Protein AF-A0A4Q4X3M1-F1 (afdb_monomer)

Mean predicted aligned error: 14.47 Å

Secondary structure (DSSP, 8-state):
------------S-------HHHHHHHHHHHHHTHHHHHHHHHHHHHHHHHHHHT--------SS----HHHHHHHTTS--GGGS----HHHHHHHHHHHHHHHHHHHHHHTTT-TTHHHHHHHHHHHHHHHHHHTT--HHIIIIIIHHHHHHHHHHHHHHHHHHHHHHHHHHHHHHHHHHHHHHHHHHHHHHHHHHTT-

Structure (mmCIF, N/CA/C/O backbone):
data_AF-A0A4Q4X3M1-F1
#
_entry.id   AF-A0A4Q4X3M1-F1
#
loop_
_atom_site.group_PDB
_atom_site.id
_atom_site.type_symbol
_atom_site.label_atom_id
_atom_site.label_alt_id
_atom_site.label_comp_id
_atom_site.label_asym_id
_atom_site.label_entity_id
_atom_site.label_seq_id
_atom_site.pdbx_PDB_ins_code
_atom_site.Cartn_x
_atom_site.Cartn_y
_atom_site.Cartn_z
_atom_site.occupancy
_atom_site.B_iso_or_equiv
_atom_site.auth_seq_id
_atom_site.auth_comp_id
_atom_site.auth_asym_id
_atom_site.auth_atom_id
_atom_site.pdbx_PDB_model_num
ATOM 1 N N . MET A 1 1 ? -41.154 -14.586 18.674 1.00 35.72 1 MET A N 1
ATOM 2 C CA . MET A 1 1 ? -40.059 -14.036 19.501 1.00 35.72 1 MET A CA 1
ATOM 3 C C . MET A 1 1 ? -38.776 -14.759 19.129 1.00 35.72 1 MET A C 1
ATOM 5 O O . MET A 1 1 ? -38.517 -15.828 19.660 1.00 35.72 1 MET A O 1
ATOM 9 N N . TYR A 1 2 ? -38.023 -14.225 18.170 1.00 27.14 2 TYR A N 1
ATOM 10 C CA . TYR A 1 2 ? -36.699 -14.736 17.818 1.00 27.14 2 TYR A CA 1
ATOM 11 C C . TYR A 1 2 ? -35.698 -13.744 18.413 1.00 27.14 2 TYR A C 1
ATOM 13 O O . TYR A 1 2 ? -35.592 -12.613 17.946 1.00 27.14 2 TYR A O 1
ATOM 21 N N . ARG A 1 3 ? -35.082 -14.106 19.543 1.00 39.00 3 ARG A N 1
ATOM 22 C CA . ARG A 1 3 ? -33.910 -13.393 20.059 1.00 39.00 3 ARG A CA 1
ATOM 23 C C . ARG A 1 3 ? -32.733 -13.921 19.258 1.00 39.00 3 ARG A C 1
ATOM 25 O O . ARG A 1 3 ? -32.347 -15.068 19.462 1.00 39.00 3 ARG A O 1
ATOM 32 N N . ASP A 1 4 ? -32.192 -13.106 18.364 1.00 34.16 4 ASP A N 1
ATOM 33 C CA . ASP A 1 4 ? -30.889 -13.398 17.783 1.00 34.16 4 ASP A CA 1
ATOM 34 C C . ASP A 1 4 ? -29.857 -13.465 18.919 1.00 34.16 4 ASP A C 1
ATOM 36 O O . ASP A 1 4 ? -29.748 -12.516 19.707 1.00 34.16 4 ASP A O 1
ATOM 40 N N . PRO A 1 5 ? -29.119 -14.577 19.068 1.00 42.28 5 PRO A N 1
ATOM 41 C CA . PRO A 1 5 ? -28.036 -14.636 20.025 1.00 42.28 5 PRO A CA 1
ATOM 42 C C . PRO A 1 5 ? -26.917 -13.714 19.540 1.00 42.28 5 PRO A C 1
ATOM 44 O O . PRO A 1 5 ? -26.346 -13.904 18.465 1.00 42.28 5 PRO A O 1
ATOM 47 N N . CYS A 1 6 ? -26.597 -12.704 20.352 1.00 38.16 6 CYS A N 1
ATOM 48 C CA . CYS A 1 6 ? -25.343 -11.968 20.249 1.00 38.16 6 CYS A CA 1
ATOM 49 C C . CYS A 1 6 ? -24.198 -12.976 20.063 1.00 38.16 6 CYS A C 1
ATOM 51 O O . CYS A 1 6 ? -24.104 -13.907 20.869 1.00 38.16 6 CYS A O 1
ATOM 53 N N . PRO A 1 7 ? -23.320 -12.820 19.055 1.00 43.72 7 PRO A N 1
ATOM 54 C CA . PRO A 1 7 ? -22.157 -13.677 18.942 1.00 43.72 7 PRO A CA 1
ATOM 55 C C . PRO A 1 7 ? -21.264 -13.387 20.144 1.00 43.72 7 PRO A C 1
ATOM 57 O O . PRO A 1 7 ? -20.590 -12.359 20.231 1.00 43.72 7 PRO A O 1
ATOM 60 N N . LEU A 1 8 ? -21.326 -14.312 21.096 1.00 37.84 8 LEU A N 1
ATOM 61 C CA . LEU A 1 8 ? -20.471 -14.431 22.259 1.00 37.84 8 LEU A CA 1
ATOM 62 C C . LEU A 1 8 ? -19.090 -14.849 21.739 1.00 37.84 8 LEU A C 1
ATOM 64 O O . LEU A 1 8 ? -18.680 -16.002 21.826 1.00 37.84 8 LEU A O 1
ATOM 68 N N . LEU A 1 9 ? -18.391 -13.901 21.113 1.00 36.19 9 LEU A N 1
ATOM 69 C CA . LEU A 1 9 ? -16.964 -14.019 20.870 1.00 36.19 9 LEU A CA 1
ATOM 70 C C . LEU A 1 9 ? -16.290 -13.850 22.226 1.00 36.19 9 LEU A C 1
ATOM 72 O O . LEU A 1 9 ? -16.026 -12.741 22.691 1.00 36.19 9 LEU A O 1
ATOM 76 N N . VAL A 1 10 ? -16.069 -14.998 22.860 1.00 38.16 10 VAL A N 1
ATOM 77 C CA . VAL A 1 10 ? -15.094 -15.218 23.920 1.00 38.16 10 VAL A CA 1
ATOM 78 C C . VAL A 1 10 ? -13.733 -14.765 23.386 1.00 38.16 10 VAL A C 1
ATOM 80 O O . VAL A 1 10 ? -12.950 -15.546 22.8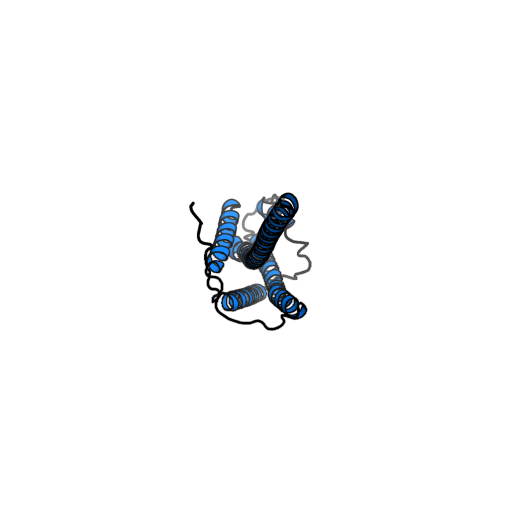55 1.00 38.16 10 VAL A O 1
ATOM 83 N N . LEU A 1 11 ? -13.452 -13.468 23.496 1.00 37.72 11 LEU A N 1
ATOM 84 C CA . LEU A 1 11 ? -12.086 -12.976 23.541 1.00 37.72 11 LEU A CA 1
ATOM 85 C C . LEU A 1 11 ? -11.603 -13.210 24.966 1.00 37.72 11 LEU A C 1
ATOM 87 O O . LEU A 1 11 ? -11.871 -12.431 25.875 1.00 37.72 11 LEU A O 1
ATOM 91 N N . SER A 1 12 ? -10.987 -14.381 25.117 1.00 33.97 12 SER A N 1
ATOM 92 C CA . SER A 1 12 ? -9.899 -14.699 26.033 1.00 33.97 12 SER A CA 1
ATOM 93 C C . SER A 1 12 ? -9.555 -13.595 27.036 1.00 33.97 12 SER A C 1
ATOM 95 O O . SER A 1 12 ? -8.962 -12.582 26.677 1.00 33.97 12 SER A O 1
ATOM 97 N N . GLY A 1 13 ? -9.925 -13.874 28.287 1.00 33.72 13 GLY A N 1
ATOM 98 C CA . GLY A 1 13 ? -9.258 -13.501 29.532 1.00 33.72 13 GLY A CA 1
ATOM 99 C C . GLY A 1 13 ? -8.246 -12.357 29.515 1.00 33.72 13 GLY A C 1
ATOM 100 O O . GLY A 1 13 ? -7.159 -12.487 28.969 1.00 33.72 13 GLY A O 1
ATOM 101 N N . GLY A 1 14 ? -8.591 -11.319 30.277 1.00 36.50 14 GLY A N 1
ATOM 102 C CA . GLY A 1 14 ? -7.709 -10.771 31.306 1.00 36.50 14 GLY A CA 1
ATOM 103 C C . GLY A 1 14 ? -6.415 -10.127 30.831 1.00 36.50 14 GLY A C 1
ATOM 104 O O . GLY A 1 14 ? -5.359 -10.731 30.929 1.00 36.50 14 GLY A O 1
ATOM 105 N N . GLU A 1 15 ? -6.486 -8.848 30.475 1.00 34.38 15 GLU A N 1
ATOM 106 C CA . GLU A 1 15 ? -5.388 -7.918 30.758 1.00 34.38 15 GLU A CA 1
ATOM 107 C C . GLU A 1 15 ? -5.965 -6.504 30.917 1.00 34.38 15 GLU A C 1
ATOM 109 O O . GLU A 1 15 ? -5.795 -5.608 30.088 1.00 34.38 15 GLU A O 1
ATOM 114 N N . ASP A 1 16 ? -6.708 -6.328 32.013 1.00 44.53 16 ASP A N 1
ATOM 115 C CA . ASP A 1 16 ? -6.821 -5.030 32.670 1.00 44.53 16 ASP A CA 1
ATOM 116 C C . ASP A 1 16 ? -5.446 -4.691 33.248 1.00 44.53 16 ASP A C 1
ATOM 118 O O . ASP A 1 16 ? -5.055 -5.168 34.310 1.00 44.53 16 ASP A O 1
ATOM 122 N N . CYS A 1 17 ? -4.696 -3.861 32.534 1.00 39.59 17 CYS A N 1
ATOM 123 C CA . CYS A 1 17 ? -3.632 -3.079 33.138 1.00 39.59 17 CYS A CA 1
ATOM 124 C C . CYS A 1 17 ? -3.543 -1.749 32.393 1.00 39.59 17 CYS A C 1
ATOM 126 O O . CYS A 1 17 ? -3.035 -1.679 31.276 1.00 39.59 17 CYS A O 1
ATOM 128 N N . ASN A 1 18 ? -4.148 -0.723 33.000 1.00 43.88 18 ASN A N 1
ATOM 129 C CA . ASN A 1 18 ? -3.888 0.708 32.833 1.00 43.88 18 ASN A CA 1
ATOM 130 C C . ASN A 1 18 ? -3.044 1.072 31.592 1.00 43.88 18 ASN A C 1
ATOM 132 O O . ASN A 1 18 ? -1.837 1.302 31.675 1.00 43.88 18 ASN A O 1
ATOM 136 N N . ARG A 1 19 ? -3.671 1.065 30.408 1.00 50.34 19 ARG A N 1
ATOM 137 C CA . ARG A 1 19 ? -2.975 1.335 29.147 1.00 50.34 19 ARG A CA 1
ATOM 138 C C . ARG A 1 19 ? -2.804 2.841 29.008 1.00 50.34 19 ARG A C 1
ATOM 140 O O . ARG A 1 19 ? -3.662 3.519 28.451 1.00 50.34 19 ARG A O 1
ATOM 147 N N . ASP A 1 20 ? -1.702 3.349 29.550 1.00 54.53 20 ASP A N 1
ATOM 148 C CA . ASP A 1 20 ? -1.316 4.754 29.457 1.00 54.53 20 ASP A CA 1
ATOM 149 C C . ASP A 1 20 ? -1.423 5.195 27.980 1.00 54.53 20 ASP A C 1
ATOM 151 O O . ASP A 1 20 ? -0.777 4.573 27.123 1.00 54.53 20 ASP A O 1
ATOM 155 N N . PRO A 1 21 ? -2.258 6.192 27.625 1.00 62.16 21 PRO A N 1
ATOM 156 C CA . PRO A 1 21 ? -2.501 6.581 26.233 1.00 62.16 21 PRO A CA 1
ATOM 157 C C . PRO A 1 21 ? -1.203 6.898 25.478 1.00 62.16 21 PRO A C 1
ATOM 159 O O . PRO A 1 21 ? -1.116 6.678 24.269 1.00 62.16 21 PRO A O 1
ATOM 162 N N . ARG A 1 22 ? -0.155 7.320 26.196 1.00 65.75 22 ARG A N 1
ATOM 163 C CA . ARG A 1 22 ? 1.189 7.541 25.649 1.00 65.75 22 ARG A CA 1
ATOM 164 C C . ARG A 1 22 ? 1.845 6.264 25.125 1.00 65.75 22 ARG A C 1
ATOM 166 O O . ARG A 1 22 ? 2.474 6.306 24.075 1.00 65.75 22 ARG A O 1
ATOM 173 N N . SER A 1 23 ? 1.661 5.125 25.793 1.00 66.38 23 SER A N 1
ATOM 174 C CA . SER A 1 23 ? 2.219 3.834 25.359 1.00 66.38 23 SER A CA 1
ATOM 175 C C . SER A 1 23 ? 1.583 3.336 24.056 1.00 66.38 23 SER A C 1
ATOM 177 O O . SER A 1 23 ? 2.272 2.813 23.179 1.00 66.38 23 SER A O 1
ATOM 179 N N . ALA A 1 24 ? 0.275 3.558 23.887 1.00 63.16 24 ALA A N 1
ATOM 180 C CA . ALA A 1 24 ? -0.436 3.233 22.656 1.00 63.16 24 ALA A CA 1
ATOM 181 C C . ALA A 1 24 ? 0.018 4.138 21.501 1.00 63.16 24 ALA A C 1
ATOM 183 O O . ALA A 1 24 ? 0.292 3.639 20.412 1.00 63.16 24 ALA A O 1
ATOM 184 N N . VAL A 1 25 ? 0.170 5.444 21.752 1.00 66.50 25 VAL A N 1
ATOM 185 C CA . VAL A 1 25 ? 0.687 6.402 20.761 1.00 66.50 25 VAL A CA 1
ATOM 186 C C . VAL A 1 25 ? 2.125 6.068 20.362 1.00 66.50 25 VAL A C 1
ATOM 188 O O . VAL A 1 25 ? 2.417 6.022 19.173 1.00 66.50 25 VAL A O 1
ATOM 191 N N . LEU A 1 26 ? 3.011 5.762 21.312 1.00 72.06 26 LEU A N 1
ATOM 192 C CA . LEU A 1 26 ? 4.399 5.386 21.020 1.00 72.06 26 LEU A CA 1
ATOM 193 C C . LEU A 1 26 ? 4.490 4.111 20.179 1.00 72.06 26 LEU A C 1
ATOM 195 O O . LEU A 1 26 ? 5.297 4.044 19.256 1.00 72.06 26 LEU A O 1
ATOM 199 N N . LYS A 1 27 ? 3.629 3.124 20.443 1.00 70.00 27 LYS A N 1
ATOM 200 C CA . LYS A 1 27 ? 3.565 1.906 19.631 1.00 70.00 27 LYS A CA 1
ATOM 201 C C . LYS A 1 27 ? 3.131 2.200 18.193 1.00 70.00 27 LYS A C 1
ATOM 203 O O . LYS A 1 27 ? 3.712 1.658 17.260 1.00 70.00 27 LYS A O 1
ATOM 208 N N . VAL A 1 28 ? 2.161 3.096 18.015 1.00 66.88 28 VAL A N 1
ATOM 209 C CA . VAL A 1 28 ? 1.708 3.554 16.693 1.00 66.88 28 VAL A CA 1
ATOM 210 C C . VAL A 1 28 ? 2.803 4.328 15.964 1.00 66.88 28 VAL A C 1
ATOM 212 O O . VAL A 1 28 ? 3.054 4.072 14.791 1.00 66.88 28 VAL A O 1
ATOM 215 N N . VAL A 1 29 ? 3.477 5.249 16.655 1.00 70.06 29 VAL A N 1
ATOM 216 C CA . VAL A 1 29 ? 4.586 6.028 16.089 1.00 70.06 29 VAL A CA 1
ATOM 217 C C . VAL A 1 29 ? 5.742 5.109 15.706 1.00 70.06 29 VAL A C 1
ATOM 219 O O . VAL A 1 29 ? 6.309 5.288 14.639 1.00 70.06 29 VAL A O 1
ATOM 222 N N . SER A 1 30 ? 6.048 4.092 16.513 1.00 71.19 30 SER A N 1
ATOM 223 C CA . SER A 1 30 ? 7.063 3.089 16.184 1.00 71.19 30 SER A CA 1
ATOM 224 C C . SER A 1 30 ? 6.683 2.251 14.959 1.00 71.19 30 SER A C 1
ATOM 226 O O . SER A 1 30 ? 7.541 2.023 14.115 1.00 71.19 30 SER A O 1
ATOM 228 N N . GLU A 1 31 ? 5.424 1.811 14.830 1.00 70.12 31 GLU A N 1
ATOM 229 C CA . GLU A 1 31 ? 4.972 1.064 13.642 1.00 70.12 31 GLU A CA 1
ATOM 230 C C . GLU A 1 31 ? 4.969 1.941 12.377 1.00 70.12 31 GLU A C 1
ATOM 232 O O . GLU A 1 31 ? 5.325 1.471 11.300 1.00 70.12 31 GLU A O 1
ATOM 237 N N . LEU A 1 32 ? 4.629 3.230 12.494 1.00 71.00 32 LEU A N 1
ATOM 238 C CA . LEU A 1 32 ? 4.698 4.185 11.381 1.00 71.00 32 LEU A CA 1
ATOM 239 C C . LEU A 1 32 ? 6.133 4.619 11.055 1.00 71.00 32 LEU A C 1
ATOM 241 O O . LEU A 1 32 ? 6.429 4.918 9.900 1.00 71.00 32 LEU A O 1
ATOM 245 N N . ALA A 1 33 ? 7.036 4.632 12.037 1.00 76.56 33 ALA A N 1
ATOM 246 C CA . ALA A 1 33 ? 8.443 4.956 11.826 1.00 76.56 33 ALA A CA 1
ATOM 247 C C . ALA A 1 33 ? 9.135 3.927 10.922 1.00 76.56 33 ALA A C 1
ATOM 249 O O . ALA A 1 33 ? 10.017 4.298 10.155 1.00 76.56 33 ALA A O 1
ATOM 250 N N . GLU A 1 34 ? 8.691 2.666 10.939 1.00 75.75 34 GLU A N 1
ATOM 251 C CA . GLU A 1 34 ? 9.161 1.620 10.017 1.00 75.75 34 GLU A CA 1
ATOM 252 C C . GLU A 1 34 ? 8.697 1.850 8.567 1.00 75.75 34 GLU A C 1
ATOM 254 O O . GLU A 1 34 ? 9.311 1.335 7.632 1.00 75.75 34 GLU A O 1
ATOM 259 N N . LEU A 1 35 ? 7.668 2.681 8.360 1.00 79.75 35 LEU A N 1
ATOM 260 C CA . LEU A 1 35 ? 7.168 3.058 7.037 1.00 79.75 35 LEU A CA 1
ATOM 261 C C . LEU A 1 35 ? 8.048 4.122 6.364 1.00 79.75 35 LEU A C 1
ATOM 263 O O . LEU A 1 35 ? 8.141 4.154 5.141 1.00 79.75 35 LEU A O 1
ATOM 267 N N . ILE A 1 36 ? 8.714 4.978 7.145 1.00 82.81 36 ILE A N 1
ATOM 268 C CA . ILE A 1 36 ? 9.584 6.050 6.636 1.00 82.81 36 ILE A CA 1
ATOM 269 C C . ILE A 1 36 ? 10.719 5.492 5.755 1.00 82.81 36 ILE A C 1
ATOM 271 O O . ILE A 1 36 ? 10.819 5.911 4.598 1.00 82.81 36 ILE A O 1
ATOM 275 N N . PRO A 1 37 ? 11.550 4.533 6.216 1.00 83.12 37 PRO A N 1
ATOM 276 C CA . PRO A 1 37 ? 12.588 3.952 5.371 1.00 83.12 37 PRO A CA 1
ATOM 277 C C . PRO A 1 37 ? 11.997 3.167 4.194 1.00 83.12 37 PRO A C 1
ATOM 279 O O . PRO A 1 37 ? 12.557 3.226 3.103 1.00 83.12 37 PRO A O 1
ATOM 282 N N . ALA A 1 38 ? 10.850 2.499 4.362 1.00 84.19 38 ALA A N 1
ATOM 283 C CA . ALA A 1 38 ? 10.173 1.783 3.277 1.00 84.19 38 ALA A CA 1
ATOM 284 C C . ALA A 1 38 ? 9.705 2.725 2.149 1.00 84.19 38 ALA A C 1
ATOM 286 O O . ALA A 1 38 ? 9.892 2.423 0.968 1.00 84.19 38 ALA A O 1
ATOM 287 N N . ILE A 1 39 ? 9.163 3.896 2.500 1.00 85.06 39 ILE A N 1
ATOM 288 C CA . ILE A 1 39 ? 8.769 4.937 1.541 1.00 85.06 39 ILE A CA 1
ATOM 289 C C . ILE A 1 39 ? 10.004 5.480 0.817 1.00 85.06 39 ILE A C 1
ATOM 291 O O . ILE A 1 39 ? 10.004 5.555 -0.410 1.00 85.06 39 ILE A O 1
ATOM 295 N N . LEU A 1 40 ? 11.081 5.794 1.545 1.00 84.12 40 LEU A N 1
ATOM 296 C CA . LEU A 1 40 ? 12.336 6.252 0.937 1.00 84.12 40 LEU A CA 1
ATOM 297 C C . LEU A 1 40 ? 12.924 5.202 -0.022 1.00 84.12 40 LEU A C 1
ATOM 299 O O . LEU A 1 40 ? 13.333 5.544 -1.129 1.00 84.12 40 LEU A O 1
ATOM 303 N N . CYS A 1 41 ? 12.899 3.920 0.348 1.00 84.56 41 CYS A N 1
ATOM 304 C CA . CYS A 1 41 ? 13.352 2.825 -0.516 1.00 84.56 41 CYS A CA 1
ATOM 305 C C . CYS A 1 41 ? 12.470 2.664 -1.763 1.00 84.56 41 CYS A C 1
ATOM 307 O O . CYS A 1 41 ? 12.983 2.394 -2.852 1.00 84.56 41 CYS A O 1
ATOM 309 N N . SER A 1 42 ? 11.157 2.867 -1.624 1.00 85.12 42 SER A N 1
ATOM 310 C CA . SER A 1 42 ? 10.211 2.861 -2.747 1.00 85.12 42 SER A CA 1
ATOM 311 C C . SER A 1 42 ? 10.500 4.010 -3.713 1.00 85.12 42 SER A C 1
ATOM 313 O O . SER A 1 42 ? 10.539 3.796 -4.926 1.00 85.12 42 SER A O 1
ATOM 315 N N . PHE A 1 43 ? 10.805 5.203 -3.191 1.00 83.25 43 PHE A N 1
ATOM 316 C CA . PHE A 1 43 ? 11.256 6.342 -3.993 1.00 83.25 43 PHE A CA 1
ATOM 317 C C . PHE A 1 43 ? 12.545 6.037 -4.758 1.00 83.25 43 PHE A C 1
ATOM 319 O O . PHE A 1 43 ? 12.585 6.240 -5.970 1.00 83.25 43 PHE A O 1
ATOM 326 N N . VAL A 1 44 ? 13.577 5.519 -4.083 1.00 82.19 44 VAL A N 1
ATOM 327 C CA . VAL A 1 44 ? 14.865 5.185 -4.719 1.00 82.19 44 VAL A CA 1
ATOM 328 C C . VAL A 1 44 ? 14.687 4.127 -5.809 1.00 82.19 44 VAL A C 1
ATOM 330 O O . VAL A 1 44 ? 15.228 4.288 -6.901 1.00 82.19 44 VAL A O 1
ATOM 333 N N . SER A 1 45 ? 13.893 3.085 -5.547 1.00 83.69 45 SER A N 1
ATOM 334 C CA . SER A 1 45 ? 13.636 2.005 -6.513 1.00 83.69 45 SER A CA 1
ATOM 335 C C . SER A 1 45 ? 12.884 2.518 -7.743 1.00 83.69 45 SER A C 1
ATOM 337 O O . SER A 1 45 ? 13.295 2.249 -8.870 1.00 83.69 45 SER A O 1
ATOM 339 N N . THR A 1 46 ? 11.852 3.343 -7.532 1.00 82.69 46 THR A N 1
ATOM 340 C CA . THR A 1 46 ? 11.074 3.964 -8.618 1.00 82.69 46 THR A CA 1
ATOM 341 C C . THR A 1 46 ? 11.942 4.913 -9.446 1.00 82.69 46 THR A C 1
ATOM 343 O O . THR A 1 46 ? 11.909 4.879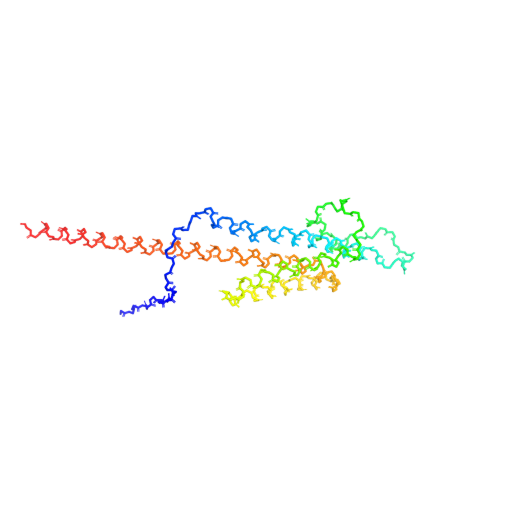 -10.673 1.00 82.69 46 THR A O 1
ATOM 346 N N . ALA A 1 47 ? 12.764 5.734 -8.788 1.00 79.94 47 ALA A N 1
ATOM 347 C CA . ALA A 1 47 ? 13.684 6.645 -9.458 1.00 79.94 47 ALA A CA 1
ATOM 348 C C . ALA A 1 47 ? 14.741 5.890 -10.273 1.00 79.94 47 ALA A C 1
ATOM 350 O O . ALA A 1 47 ? 15.050 6.292 -11.391 1.00 79.94 47 ALA A O 1
ATOM 351 N N . TYR A 1 48 ? 15.279 4.791 -9.740 1.00 80.69 48 TYR A N 1
ATOM 352 C CA . TYR A 1 48 ? 16.244 3.959 -10.451 1.00 80.69 48 TYR A CA 1
ATOM 353 C C . TYR A 1 48 ? 15.636 3.348 -11.715 1.00 80.69 48 TYR A C 1
ATOM 355 O O . TYR A 1 48 ? 16.185 3.538 -12.800 1.00 80.69 48 TYR A O 1
ATOM 363 N N . VAL A 1 49 ? 14.488 2.671 -11.600 1.00 82.12 49 VAL A N 1
ATOM 364 C CA . VAL A 1 49 ? 13.883 1.979 -12.747 1.00 82.12 49 VAL A CA 1
ATOM 365 C C . VAL A 1 49 ? 13.425 2.962 -13.827 1.00 82.12 49 VAL A C 1
ATOM 367 O O . VAL A 1 49 ? 13.665 2.713 -15.003 1.00 82.12 49 VAL A O 1
ATOM 370 N N . LEU A 1 50 ? 12.893 4.133 -13.448 1.00 77.06 50 LEU A N 1
ATOM 371 C CA . LEU A 1 50 ? 12.550 5.191 -14.404 1.00 77.06 50 LEU A CA 1
ATOM 372 C C . LEU A 1 50 ? 13.779 5.687 -15.172 1.00 77.06 50 LEU A C 1
ATOM 374 O O . LEU A 1 50 ? 13.695 5.926 -16.373 1.00 77.06 50 LEU A O 1
ATOM 378 N N . ARG A 1 51 ? 14.928 5.832 -14.502 1.00 75.56 51 ARG A N 1
ATOM 379 C CA . ARG A 1 51 ? 16.174 6.274 -15.144 1.00 75.56 51 ARG A CA 1
ATOM 380 C C . ARG A 1 51 ? 16.773 5.201 -16.050 1.00 75.56 51 ARG A C 1
ATOM 382 O O . ARG A 1 51 ? 17.285 5.555 -17.104 1.00 75.56 51 ARG A O 1
ATOM 389 N N . VAL A 1 52 ? 16.714 3.926 -15.662 1.00 76.06 52 VAL A N 1
ATOM 390 C CA . VAL A 1 52 ? 17.174 2.804 -16.502 1.00 76.06 52 VAL A CA 1
ATOM 391 C C . VAL A 1 52 ? 16.310 2.679 -17.754 1.00 76.06 52 VAL A C 1
ATOM 393 O O . VAL A 1 52 ? 16.843 2.575 -18.852 1.00 76.06 52 VAL A O 1
ATOM 396 N N . GLU A 1 53 ? 14.993 2.779 -17.601 1.00 74.69 53 GLU A N 1
ATOM 397 C CA . GLU A 1 53 ? 14.040 2.779 -18.711 1.00 74.69 53 GLU A CA 1
ATOM 398 C C . GLU A 1 53 ? 14.242 3.970 -19.660 1.00 74.69 53 GLU A C 1
ATOM 400 O O . GLU A 1 53 ? 14.188 3.809 -20.875 1.00 74.69 53 GLU A O 1
ATOM 405 N N . GLN A 1 54 ? 14.518 5.163 -19.121 1.00 70.50 54 GLN A N 1
ATOM 406 C CA . GLN A 1 54 ? 14.846 6.353 -19.918 1.00 70.50 54 GLN A CA 1
ATOM 407 C C . GLN A 1 54 ? 16.218 6.266 -20.601 1.00 70.50 54 GLN A C 1
ATOM 409 O O . GLN A 1 54 ? 16.425 6.909 -21.625 1.00 70.50 54 GLN A O 1
ATOM 414 N N . ALA A 1 55 ? 17.156 5.503 -20.035 1.00 66.38 55 ALA A N 1
ATOM 415 C CA . ALA A 1 55 ? 18.481 5.255 -20.603 1.00 66.38 55 ALA A CA 1
ATOM 416 C C . ALA A 1 55 ? 18.515 4.042 -21.558 1.00 66.38 55 ALA A C 1
ATOM 418 O O . ALA A 1 55 ? 19.597 3.646 -21.994 1.00 66.38 55 ALA A O 1
ATOM 419 N N . GLY A 1 56 ? 17.351 3.448 -21.861 1.00 56.59 56 GLY A N 1
ATOM 420 C CA . GLY A 1 56 ? 17.181 2.365 -22.830 1.00 56.59 56 GLY A CA 1
ATOM 421 C C . GLY A 1 56 ? 17.618 2.739 -24.258 1.00 56.59 56 GLY A C 1
ATOM 422 O O . GLY A 1 56 ? 17.852 3.911 -24.545 1.00 56.59 56 GLY A O 1
ATOM 423 N N . PRO A 1 57 ? 17.775 1.742 -25.151 1.00 45.88 57 PRO A N 1
ATOM 424 C CA . PRO A 1 57 ? 18.779 1.738 -26.215 1.00 45.88 57 PRO A CA 1
ATOM 425 C C . PRO A 1 57 ? 18.670 2.926 -27.178 1.00 45.88 57 PRO A C 1
ATOM 427 O O . PRO A 1 57 ? 17.742 3.011 -27.978 1.00 45.88 57 PRO A O 1
ATOM 430 N N . LEU A 1 58 ? 19.674 3.805 -27.148 1.00 49.44 58 LEU A N 1
ATOM 431 C CA . LEU A 1 58 ? 20.009 4.726 -28.238 1.00 49.44 58 LEU A CA 1
ATOM 432 C C . LEU A 1 58 ? 20.548 3.926 -29.438 1.00 49.44 58 LEU A C 1
ATOM 434 O O . LEU A 1 58 ? 21.730 4.004 -29.755 1.00 49.44 58 LEU A O 1
ATOM 438 N N . ASP A 1 59 ? 19.693 3.122 -30.066 1.00 43.69 59 ASP A N 1
ATOM 439 C CA . ASP A 1 59 ? 19.974 2.478 -31.358 1.00 43.69 59 ASP A CA 1
ATOM 440 C C . ASP A 1 59 ? 18.773 2.626 -32.304 1.00 43.69 59 ASP A C 1
ATOM 442 O O . ASP A 1 59 ? 18.303 1.701 -32.963 1.00 43.69 59 ASP A O 1
ATOM 446 N N . SER A 1 60 ? 18.185 3.818 -32.310 1.00 44.47 60 SER A N 1
ATOM 447 C CA . SER A 1 60 ? 17.215 4.229 -33.320 1.00 44.47 60 SER A CA 1
ATOM 448 C C . SER A 1 60 ? 17.552 5.658 -33.704 1.00 44.47 60 SER A C 1
ATOM 450 O O . SER A 1 60 ? 17.256 6.604 -32.979 1.00 44.47 60 SER A O 1
ATOM 452 N N . ASP A 1 61 ? 18.246 5.760 -34.831 1.00 50.22 61 ASP A N 1
ATOM 453 C CA . ASP A 1 61 ? 18.874 6.941 -35.429 1.00 50.22 61 ASP A CA 1
ATOM 454 C C . ASP A 1 61 ? 17.874 8.022 -35.900 1.00 50.22 61 ASP A C 1
ATOM 456 O O . ASP A 1 61 ? 18.192 8.837 -36.752 1.00 50.22 61 ASP A O 1
ATOM 460 N N . ASP A 1 62 ? 16.653 8.062 -35.363 1.00 52.28 62 ASP A N 1
ATOM 461 C CA . ASP A 1 62 ? 15.620 9.025 -35.747 1.00 52.28 62 ASP A CA 1
ATOM 462 C C . ASP A 1 62 ? 14.575 9.181 -34.629 1.00 52.28 62 ASP A C 1
ATOM 464 O O . ASP A 1 62 ? 13.707 8.326 -34.467 1.00 52.28 62 ASP A O 1
ATOM 468 N 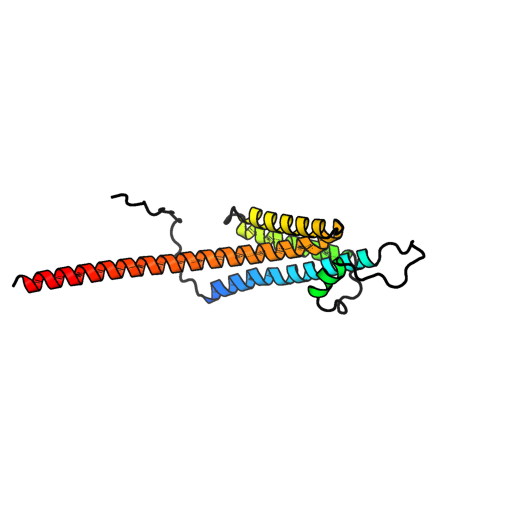N . ALA A 1 63 ? 14.624 10.287 -33.874 1.00 37.00 63 ALA A N 1
ATOM 469 C CA . ALA A 1 63 ? 13.428 11.032 -33.447 1.00 37.00 63 ALA A CA 1
ATOM 470 C C . ALA A 1 63 ? 13.781 12.265 -32.595 1.00 37.00 63 ALA A C 1
ATOM 472 O O . ALA A 1 63 ? 14.050 12.204 -31.396 1.00 37.00 63 ALA A O 1
ATOM 473 N N . VAL A 1 64 ? 13.682 13.419 -33.252 1.00 50.09 64 VAL A N 1
ATOM 474 C CA . VAL A 1 64 ? 13.116 14.676 -32.740 1.00 50.09 64 VAL A CA 1
ATOM 475 C C . VAL A 1 64 ? 12.193 14.436 -31.531 1.00 50.09 64 VAL A C 1
ATOM 477 O O . VAL A 1 64 ? 11.170 13.783 -31.683 1.00 50.09 64 VAL A O 1
ATOM 480 N N . PHE A 1 65 ? 12.564 14.978 -30.363 1.00 49.03 65 PHE A N 1
ATOM 481 C CA . PHE A 1 65 ? 11.779 15.094 -29.117 1.00 49.03 65 PHE A CA 1
ATOM 482 C C . PHE A 1 65 ? 10.797 13.936 -28.820 1.00 49.03 65 PHE A C 1
ATOM 484 O O . PHE A 1 65 ? 9.683 13.941 -29.350 1.00 49.03 65 PHE A O 1
ATOM 491 N N . PRO A 1 66 ? 11.113 12.997 -27.906 1.00 50.09 66 PRO A N 1
ATOM 492 C CA . PRO A 1 66 ? 10.171 11.934 -27.579 1.00 50.09 66 PRO A CA 1
ATOM 493 C C . PRO A 1 66 ? 8.878 12.553 -27.012 1.00 50.09 66 PRO A C 1
ATOM 495 O O . PRO A 1 66 ? 8.944 13.361 -26.077 1.00 50.09 66 PRO A O 1
ATOM 498 N N . PRO A 1 67 ? 7.691 12.226 -27.556 1.00 46.78 67 PRO A N 1
ATOM 499 C CA . PRO A 1 67 ? 6.440 12.663 -26.961 1.00 46.78 67 PRO A CA 1
ATOM 500 C C . PRO A 1 67 ? 6.358 12.061 -25.557 1.00 46.78 67 PRO A C 1
ATOM 502 O O . PRO A 1 67 ? 6.488 10.848 -25.409 1.00 46.78 67 PRO A O 1
ATOM 505 N N . LEU A 1 68 ? 6.155 12.901 -24.532 1.00 53.06 68 LEU A N 1
ATOM 506 C CA . LEU A 1 68 ? 5.941 12.448 -23.153 1.00 53.06 68 LEU A CA 1
ATOM 507 C C . LEU A 1 68 ? 4.873 11.354 -23.153 1.00 53.06 68 LEU A C 1
ATOM 509 O O . LEU A 1 68 ? 3.688 11.639 -23.369 1.00 53.06 68 LEU A O 1
ATOM 513 N N . THR A 1 69 ? 5.293 10.110 -22.936 1.00 57.16 69 THR A N 1
ATOM 514 C CA . THR A 1 69 ? 4.372 8.980 -22.951 1.00 57.16 69 THR A CA 1
ATOM 515 C C . THR A 1 69 ? 3.398 9.117 -21.781 1.00 57.16 69 THR A C 1
ATOM 517 O O . THR A 1 69 ? 3.706 9.717 -20.748 1.00 57.16 69 THR A O 1
ATOM 520 N N . HIS A 1 70 ? 2.186 8.573 -21.923 1.00 57.78 70 HIS A N 1
ATOM 521 C CA . HIS A 1 70 ? 1.176 8.573 -20.855 1.00 57.78 70 HIS A CA 1
ATOM 522 C C . HIS A 1 70 ? 1.741 8.030 -19.521 1.00 57.78 70 HIS A C 1
ATOM 524 O O . HIS A 1 70 ? 1.354 8.484 -18.443 1.00 57.78 70 HIS A O 1
ATOM 530 N N . ARG A 1 71 ? 2.715 7.112 -19.606 1.00 57.41 71 ARG A N 1
ATOM 531 C CA . ARG A 1 71 ? 3.501 6.576 -18.489 1.00 57.41 71 ARG A CA 1
ATOM 532 C C . ARG A 1 71 ? 4.257 7.669 -17.733 1.00 57.41 71 ARG A C 1
ATOM 534 O O . ARG A 1 71 ? 4.115 7.773 -16.519 1.00 57.41 71 ARG A O 1
ATOM 541 N N . ASP A 1 72 ? 4.998 8.519 -18.438 1.00 59.72 72 ASP A N 1
ATOM 542 C CA . ASP A 1 72 ? 5.814 9.568 -17.818 1.00 59.72 72 ASP A CA 1
ATOM 543 C C . ASP A 1 72 ? 4.951 10.587 -17.070 1.00 59.72 72 ASP A C 1
ATOM 545 O O . ASP A 1 72 ? 5.333 11.029 -15.993 1.00 59.72 72 ASP A O 1
ATOM 549 N N . ARG A 1 73 ? 3.747 10.907 -17.570 1.00 61.06 73 ARG A N 1
ATOM 550 C CA . ARG A 1 73 ? 2.805 11.802 -16.866 1.00 61.06 73 ARG A CA 1
ATOM 551 C C . ARG A 1 73 ? 2.252 11.197 -15.578 1.00 61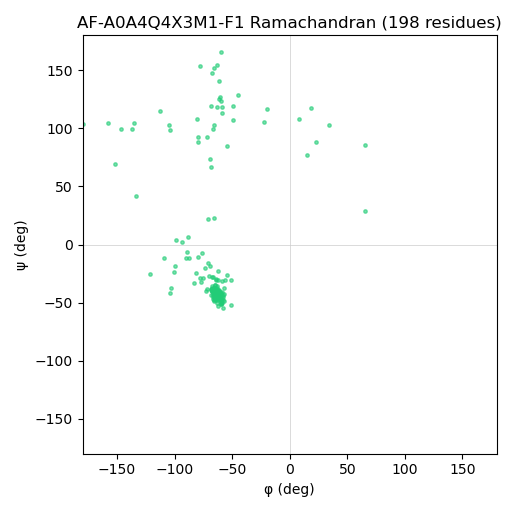.06 73 ARG A C 1
ATOM 553 O O . ARG A 1 73 ? 2.098 11.921 -14.597 1.00 61.06 73 ARG A O 1
ATOM 560 N N . PHE A 1 74 ? 1.963 9.895 -15.575 1.00 64.50 74 PHE A N 1
ATOM 561 C CA . PHE A 1 74 ? 1.467 9.197 -14.388 1.00 64.50 74 PHE A CA 1
ATOM 562 C C . PHE A 1 74 ? 2.490 9.245 -13.244 1.00 64.50 74 PHE A C 1
ATOM 564 O O . PHE A 1 74 ? 2.134 9.548 -12.107 1.00 64.50 74 PHE A O 1
ATOM 571 N N . PHE A 1 75 ? 3.771 9.025 -13.550 1.00 63.03 75 PHE A N 1
ATOM 572 C CA . PHE A 1 75 ? 4.835 9.053 -12.542 1.00 63.03 75 PHE A CA 1
ATOM 573 C C . PHE A 1 75 ? 5.344 10.468 -12.232 1.00 63.03 75 PHE A C 1
ATOM 575 O O . PHE A 1 75 ? 5.652 10.754 -11.077 1.00 63.03 75 PHE A O 1
ATOM 582 N N . ALA A 1 76 ? 5.363 11.384 -13.205 1.00 57.03 76 ALA A N 1
ATOM 583 C CA . ALA A 1 76 ? 5.762 12.778 -12.987 1.00 57.03 76 ALA A CA 1
ATOM 584 C C . ALA A 1 76 ? 4.810 13.531 -12.043 1.00 57.03 76 ALA A C 1
ATOM 586 O O . ALA A 1 76 ? 5.254 14.406 -11.308 1.00 57.03 76 ALA A O 1
ATOM 587 N N . GLY A 1 77 ? 3.518 13.181 -12.019 1.00 53.09 77 GLY A N 1
ATOM 588 C CA . GLY A 1 77 ? 2.568 13.733 -11.045 1.00 53.09 77 GLY A CA 1
ATOM 589 C C . GLY A 1 77 ? 2.744 13.190 -9.620 1.00 53.09 77 GLY A C 1
ATOM 590 O O . GLY A 1 77 ? 2.292 13.821 -8.668 1.00 53.09 77 GLY A O 1
ATOM 591 N N . ALA A 1 78 ? 3.398 12.035 -9.466 1.00 55.19 78 ALA A N 1
ATOM 592 C CA . ALA A 1 78 ? 3.577 11.354 -8.184 1.00 55.19 78 ALA A CA 1
ATOM 593 C C . ALA A 1 78 ? 4.956 11.596 -7.542 1.00 55.19 78 ALA A C 1
ATOM 595 O O . ALA A 1 78 ? 5.109 11.388 -6.338 1.00 55.19 78 ALA A O 1
ATOM 596 N N . LEU A 1 79 ? 5.958 12.035 -8.313 1.00 54.41 79 LEU A N 1
ATOM 597 C CA . LEU A 1 79 ? 7.321 12.248 -7.825 1.00 54.41 79 LEU A CA 1
ATOM 598 C C . LEU A 1 79 ? 7.705 13.738 -7.821 1.00 54.41 79 LEU A C 1
ATOM 600 O O . LEU A 1 79 ? 7.833 14.331 -8.892 1.00 54.41 79 LEU A O 1
ATOM 604 N N . PRO A 1 80 ? 7.952 14.357 -6.646 1.00 53.78 80 PRO A N 1
ATOM 605 C CA . PRO A 1 80 ? 8.592 15.667 -6.598 1.00 53.78 80 PRO A CA 1
ATOM 606 C C . PRO A 1 80 ? 9.995 15.582 -7.220 1.00 53.78 80 PRO A C 1
ATOM 608 O O . PRO A 1 80 ? 10.693 14.586 -7.033 1.00 53.78 80 PRO A O 1
ATOM 611 N N . HIS A 1 81 ? 10.368 16.624 -7.973 1.00 52.91 81 HIS A N 1
ATOM 612 C CA . HIS A 1 81 ? 11.632 16.813 -8.701 1.00 52.91 81 HIS A CA 1
ATOM 613 C C . HIS A 1 81 ? 12.802 15.964 -8.156 1.00 52.91 81 HIS A C 1
ATOM 615 O O . HIS A 1 81 ? 13.384 16.258 -7.112 1.00 52.91 81 HIS A O 1
ATOM 621 N N . LEU A 1 82 ? 13.156 14.906 -8.892 1.00 51.50 82 LEU A N 1
ATOM 622 C CA . LEU A 1 82 ? 14.207 13.925 -8.578 1.00 51.50 82 LEU A CA 1
ATOM 623 C C . LEU A 1 82 ? 15.645 14.478 -8.697 1.00 51.50 82 LEU A C 1
ATOM 625 O O . LEU A 1 82 ? 16.593 13.709 -8.861 1.00 51.50 82 LEU A O 1
ATOM 629 N N . ASP A 1 83 ? 15.836 15.793 -8.619 1.00 54.38 83 ASP A N 1
ATOM 630 C CA . ASP A 1 83 ? 17.149 16.428 -8.803 1.00 54.38 83 ASP A CA 1
ATOM 631 C C . ASP A 1 83 ? 18.071 16.261 -7.584 1.00 54.38 83 ASP A C 1
ATOM 633 O O . ASP A 1 83 ? 19.259 16.565 -7.651 1.00 54.38 83 ASP A O 1
ATOM 637 N N . PHE A 1 84 ? 17.549 15.723 -6.477 1.00 53.53 84 PHE A N 1
ATOM 638 C CA . PHE A 1 84 ? 18.301 15.497 -5.239 1.00 53.53 84 PHE A CA 1
ATOM 639 C C . PHE A 1 84 ? 19.032 14.148 -5.167 1.00 53.53 84 PHE A C 1
ATOM 641 O O . PHE A 1 84 ? 19.842 13.953 -4.262 1.00 53.53 84 PHE A O 1
ATOM 648 N N . LEU A 1 85 ? 18.766 13.206 -6.080 1.00 55.44 85 LEU A N 1
ATOM 649 C CA . LEU A 1 85 ? 19.391 11.878 -6.076 1.00 55.44 85 LEU A CA 1
ATOM 650 C C . LEU A 1 85 ? 20.477 11.797 -7.163 1.00 55.44 85 LEU A C 1
ATOM 652 O O . LEU A 1 85 ? 20.157 11.555 -8.331 1.00 55.44 85 LEU A O 1
ATOM 656 N N . PRO A 1 86 ? 21.767 11.980 -6.816 1.00 54.22 86 PRO A N 1
ATOM 657 C CA . PRO A 1 86 ? 22.851 11.785 -7.769 1.00 54.22 86 PRO A CA 1
ATOM 658 C C . PRO A 1 86 ? 22.868 10.314 -8.199 1.00 54.22 86 PRO A C 1
ATOM 660 O O . PRO A 1 86 ? 23.018 9.440 -7.353 1.00 54.22 86 PRO A O 1
ATOM 663 N N . LYS A 1 87 ? 22.655 10.057 -9.502 1.00 60.19 87 LYS A N 1
ATOM 664 C CA . LYS A 1 87 ? 22.753 8.755 -10.205 1.00 60.19 87 LYS A CA 1
ATOM 665 C C . LYS A 1 87 ? 22.592 7.530 -9.278 1.00 60.19 87 LYS A C 1
ATOM 667 O O . LYS A 1 87 ? 23.600 7.014 -8.788 1.00 60.19 87 LYS A O 1
ATOM 672 N N . PRO A 1 88 ? 21.358 7.040 -9.038 1.00 63.03 88 PRO A N 1
ATOM 673 C CA . PRO A 1 88 ? 21.162 5.865 -8.196 1.00 63.03 88 PRO A CA 1
ATOM 674 C C . PRO A 1 88 ? 21.937 4.682 -8.793 1.00 63.03 88 PRO A C 1
ATOM 676 O O . PRO A 1 88 ? 21.718 4.289 -9.938 1.00 63.03 88 PRO A O 1
ATOM 679 N N . SER A 1 89 ? 22.901 4.153 -8.042 1.00 75.00 89 SER A N 1
ATOM 680 C CA . SER A 1 89 ? 23.688 2.991 -8.453 1.00 75.00 89 SER A CA 1
ATOM 681 C C . SER A 1 89 ? 22.880 1.708 -8.243 1.00 75.00 89 SER A C 1
ATOM 683 O O . SER A 1 89 ? 22.032 1.640 -7.352 1.00 75.00 89 SER A O 1
ATOM 685 N N . GLY A 1 90 ? 23.164 0.653 -9.016 1.00 73.56 90 GLY A N 1
ATOM 686 C CA . GLY A 1 90 ? 22.499 -0.647 -8.825 1.00 73.56 90 GLY A CA 1
ATOM 687 C C . GLY A 1 90 ? 22.667 -1.203 -7.401 1.00 73.56 90 GLY A C 1
ATOM 688 O O . GLY A 1 90 ? 21.757 -1.829 -6.864 1.00 73.56 90 GLY A O 1
ATOM 689 N N . GLY A 1 91 ? 23.788 -0.890 -6.737 1.00 77.38 91 GLY A N 1
ATOM 690 C CA . GLY A 1 91 ? 24.016 -1.238 -5.331 1.00 77.38 91 GLY A CA 1
ATOM 691 C C . GLY A 1 91 ? 23.072 -0.520 -4.358 1.00 77.38 91 GLY A C 1
ATOM 692 O O . GLY A 1 91 ? 22.580 -1.145 -3.420 1.00 77.38 91 GLY A O 1
ATOM 693 N N . LEU A 1 92 ? 22.760 0.761 -4.597 1.00 77.00 92 LEU A N 1
ATOM 694 C CA . LEU A 1 92 ? 21.781 1.506 -3.794 1.00 77.00 92 LEU A CA 1
ATOM 695 C C . LEU A 1 92 ? 20.366 0.943 -3.957 1.00 77.00 92 LEU A C 1
ATOM 697 O O . LEU A 1 92 ? 19.630 0.867 -2.972 1.00 77.00 92 LEU A O 1
ATOM 701 N N . MET A 1 93 ? 19.998 0.506 -5.165 1.00 80.94 93 MET A N 1
ATOM 702 C CA . MET A 1 93 ? 18.717 -0.166 -5.396 1.00 80.94 93 MET A CA 1
ATOM 703 C C . MET A 1 93 ? 18.635 -1.478 -4.611 1.00 80.94 93 MET A C 1
ATOM 705 O O . MET A 1 93 ? 17.685 -1.671 -3.859 1.00 80.94 93 MET A O 1
ATOM 709 N N . LEU A 1 94 ? 19.645 -2.349 -4.718 1.00 82.50 94 LEU A N 1
ATOM 710 C CA . LEU A 1 94 ? 19.673 -3.620 -3.985 1.00 82.50 94 LEU A CA 1
ATOM 711 C C . LEU A 1 94 ? 19.590 -3.409 -2.470 1.00 82.50 94 LEU A C 1
ATOM 713 O O . LEU A 1 94 ? 18.793 -4.065 -1.799 1.00 82.50 94 LEU A O 1
ATOM 717 N N . GLY A 1 95 ? 20.359 -2.452 -1.941 1.00 81.88 95 GLY A N 1
ATOM 718 C CA . GLY A 1 95 ? 20.275 -2.062 -0.535 1.00 81.88 95 GLY A CA 1
ATOM 719 C C . GLY A 1 95 ? 18.868 -1.597 -0.148 1.00 81.88 95 GLY A C 1
ATOM 720 O O . GLY A 1 95 ? 18.335 -2.034 0.869 1.00 81.88 95 GLY A O 1
ATOM 721 N N . SER A 1 96 ? 18.230 -0.786 -0.994 1.00 82.56 96 SER A N 1
ATOM 722 C CA . SER A 1 96 ? 16.861 -0.303 -0.775 1.00 82.56 96 SER A CA 1
ATOM 723 C C . SER A 1 96 ? 15.836 -1.441 -0.781 1.00 82.56 96 SER A C 1
ATOM 725 O O . SER A 1 96 ? 14.969 -1.494 0.089 1.00 82.56 96 SER A O 1
ATOM 727 N N . CYS A 1 97 ? 15.949 -2.393 -1.710 1.00 83.12 97 CYS A N 1
ATOM 728 C CA . CYS A 1 97 ? 15.071 -3.562 -1.766 1.00 83.12 97 CYS A CA 1
ATOM 729 C C . CYS A 1 97 ? 15.232 -4.461 -0.532 1.00 83.12 97 CYS A C 1
ATOM 731 O O . CYS A 1 97 ? 14.233 -4.942 0.003 1.00 83.12 97 CYS A O 1
ATOM 733 N N . LEU A 1 98 ? 16.463 -4.659 -0.048 1.00 86.00 98 LEU A N 1
ATOM 734 C CA . LEU A 1 98 ? 16.718 -5.417 1.181 1.00 86.00 98 LEU A CA 1
ATOM 735 C C . LEU A 1 98 ? 16.107 -4.728 2.401 1.00 86.00 98 LEU A C 1
ATOM 737 O O . LEU A 1 98 ? 15.421 -5.381 3.183 1.00 86.00 98 LEU A O 1
ATOM 741 N N . VAL A 1 99 ? 16.305 -3.415 2.545 1.00 85.62 99 VAL A N 1
ATOM 742 C CA . VAL A 1 99 ? 15.712 -2.638 3.645 1.00 85.62 99 VAL A CA 1
ATOM 743 C C . VAL A 1 99 ? 14.187 -2.716 3.595 1.00 85.62 99 VAL A C 1
ATOM 745 O O . VAL A 1 99 ? 13.563 -3.020 4.610 1.00 85.62 99 VAL A O 1
ATOM 748 N N . LEU A 1 100 ? 13.588 -2.529 2.417 1.00 84.06 100 LEU A N 1
ATOM 749 C CA . LEU A 1 100 ? 12.146 -2.657 2.215 1.00 84.06 100 LEU A CA 1
ATOM 750 C C . LEU A 1 100 ? 11.641 -4.053 2.616 1.00 84.06 100 LEU A C 1
ATOM 752 O O . LEU A 1 100 ? 10.669 -4.167 3.365 1.00 84.06 100 LEU A O 1
ATOM 756 N N . GLY A 1 101 ? 12.321 -5.109 2.160 1.00 84.56 101 GLY A N 1
ATOM 757 C CA . GLY A 1 101 ? 12.010 -6.493 2.514 1.00 84.56 101 GLY A CA 1
ATOM 758 C C . GLY A 1 101 ? 12.119 -6.752 4.017 1.00 84.56 101 GLY A C 1
ATOM 759 O O . GLY A 1 101 ? 11.239 -7.390 4.593 1.00 84.56 101 GLY A O 1
ATOM 760 N N . CYS A 1 102 ? 13.138 -6.200 4.678 1.00 85.00 102 CYS A N 1
ATOM 761 C CA . CYS A 1 102 ? 13.298 -6.272 6.129 1.00 85.00 102 CYS A CA 1
ATOM 762 C C . CYS A 1 102 ? 12.155 -5.565 6.871 1.00 85.00 102 CYS A C 1
ATOM 764 O O . CYS A 1 102 ? 11.604 -6.141 7.809 1.00 85.00 102 CYS A O 1
ATOM 766 N N . CYS A 1 103 ? 11.757 -4.362 6.444 1.00 83.06 103 CYS A N 1
ATOM 767 C CA . CYS A 1 103 ? 10.623 -3.636 7.025 1.00 83.06 103 CYS A CA 1
ATOM 768 C C . CYS A 1 103 ? 9.321 -4.438 6.891 1.00 83.06 103 CYS A C 1
ATOM 770 O O . CYS A 1 103 ? 8.600 -4.633 7.870 1.00 83.06 103 CYS A O 1
ATOM 772 N N . LEU A 1 104 ? 9.050 -4.966 5.695 1.00 82.62 104 LEU A N 1
ATOM 773 C CA . LEU A 1 104 ? 7.863 -5.775 5.421 1.00 82.62 104 LEU A CA 1
ATOM 774 C C . LEU A 1 104 ? 7.855 -7.077 6.217 1.00 82.62 104 LEU A C 1
ATOM 776 O O . LEU A 1 104 ? 6.837 -7.417 6.810 1.00 82.62 104 LEU A O 1
ATOM 780 N N . SER A 1 105 ? 8.987 -7.777 6.265 1.00 84.56 105 SER A N 1
ATOM 781 C CA . SER A 1 105 ? 9.140 -9.016 7.029 1.00 84.56 105 SER A CA 1
ATOM 782 C C . SER A 1 105 ? 8.976 -8.775 8.529 1.00 84.56 105 SER A C 1
ATOM 784 O O . SER A 1 105 ? 8.265 -9.510 9.209 1.00 84.56 105 SER A O 1
ATOM 786 N N . SER A 1 106 ? 9.556 -7.695 9.060 1.00 82.38 106 SER A N 1
ATOM 787 C CA . SER A 1 106 ? 9.376 -7.323 10.466 1.00 82.38 106 SER A CA 1
ATOM 788 C C . SER A 1 106 ? 7.910 -7.020 10.789 1.00 82.38 106 SER A C 1
ATOM 790 O O . SER A 1 106 ? 7.397 -7.447 11.829 1.00 82.38 106 SER A O 1
ATOM 792 N N . TYR A 1 107 ? 7.213 -6.339 9.875 1.00 77.25 107 TYR A N 1
ATOM 793 C CA . TYR A 1 107 ? 5.791 -6.045 10.004 1.00 77.25 107 TYR A CA 1
ATOM 794 C C . TYR A 1 107 ? 4.926 -7.313 9.948 1.00 77.25 107 TYR A C 1
ATOM 796 O O . TYR A 1 107 ? 4.071 -7.523 10.815 1.00 77.25 107 TYR A O 1
ATOM 804 N N . THR A 1 108 ? 5.147 -8.186 8.961 1.00 77.44 108 THR A N 1
ATOM 805 C CA . THR A 1 108 ? 4.395 -9.442 8.829 1.00 77.44 108 THR A CA 1
ATOM 806 C C . THR A 1 108 ? 4.690 -10.391 9.981 1.00 77.44 108 THR A C 1
ATOM 808 O O . THR A 1 108 ? 3.760 -11.000 10.496 1.00 77.44 108 THR A O 1
ATOM 811 N N . HIS A 1 109 ? 5.929 -10.463 10.470 1.00 80.44 109 HIS A N 1
ATOM 812 C CA . HIS A 1 109 ? 6.285 -11.290 11.620 1.00 80.44 109 HIS A CA 1
ATOM 813 C C . HIS A 1 109 ? 5.536 -10.866 12.893 1.00 80.44 109 HIS A C 1
ATOM 815 O O . HIS A 1 109 ? 4.997 -11.711 13.606 1.00 80.44 109 HIS A O 1
ATOM 821 N N . ARG A 1 110 ? 5.410 -9.555 13.154 1.00 73.62 110 ARG A N 1
ATOM 822 C CA . ARG A 1 110 ? 4.670 -9.043 14.326 1.00 73.62 110 ARG A CA 1
ATOM 823 C C . ARG A 1 110 ? 3.168 -9.302 14.272 1.00 73.62 110 ARG A C 1
ATOM 825 O O . ARG A 1 110 ? 2.530 -9.379 15.323 1.00 73.62 110 ARG A O 1
ATOM 832 N N . ARG A 1 111 ? 2.592 -9.392 13.071 1.00 70.69 111 ARG A N 1
ATOM 833 C CA . ARG A 1 111 ? 1.140 -9.518 12.879 1.00 70.69 111 ARG A CA 1
ATOM 834 C C . ARG A 1 111 ? 0.668 -10.886 12.383 1.00 70.69 111 ARG A C 1
ATOM 836 O O . ARG A 1 111 ? -0.519 -11.179 12.501 1.00 70.69 111 ARG A O 1
ATOM 843 N N . GLY A 1 112 ? 1.577 -11.754 11.943 1.00 62.66 112 GLY A N 1
ATOM 844 C CA . GLY A 1 112 ? 1.270 -13.072 11.379 1.00 62.66 112 GLY A CA 1
ATOM 845 C C . GLY A 1 112 ? 0.570 -14.027 12.348 1.00 62.66 112 GLY A C 1
ATOM 846 O O . GLY A 1 112 ? -0.145 -14.918 11.912 1.00 62.66 112 GLY A O 1
ATOM 847 N N . GLY A 1 113 ? 0.703 -13.809 13.660 1.00 63.94 113 GLY A N 1
ATOM 848 C CA . GLY A 1 113 ? -0.050 -14.554 14.677 1.00 63.94 113 GLY A CA 1
ATOM 849 C C . GLY A 1 113 ? -1.410 -13.948 15.052 1.00 63.94 113 GLY A C 1
ATOM 850 O O . GLY A 1 113 ? -2.128 -14.540 15.852 1.00 63.94 113 GLY A O 1
ATOM 851 N N . ARG A 1 114 ? -1.758 -12.756 14.543 1.00 65.81 114 ARG A N 1
ATOM 852 C CA . ARG A 1 114 ? -2.905 -11.958 15.020 1.00 65.81 114 ARG A CA 1
ATOM 853 C C . ARG A 1 114 ? -3.947 -11.634 13.953 1.00 65.81 114 ARG A C 1
ATOM 855 O O . ARG A 1 114 ? -5.094 -11.411 14.330 1.00 65.81 114 ARG A O 1
ATOM 862 N N . ASP A 1 115 ? -3.577 -11.598 12.672 1.00 70.31 115 ASP A N 1
ATOM 863 C CA . ASP A 1 115 ? -4.510 -11.294 11.582 1.00 70.31 115 ASP A CA 1
ATOM 864 C C . ASP A 1 115 ? -4.350 -12.252 10.380 1.00 70.31 115 ASP A C 1
ATOM 866 O O . ASP A 1 115 ? -3.407 -12.109 9.597 1.00 70.31 115 ASP A O 1
ATOM 870 N N . PRO A 1 116 ? -5.276 -13.214 10.190 1.00 73.81 116 PRO A N 1
ATOM 871 C CA . PRO A 1 116 ? -5.239 -14.143 9.060 1.00 73.81 116 PRO A CA 1
ATOM 872 C C . PRO A 1 116 ? -5.570 -13.480 7.712 1.00 73.81 116 PRO A C 1
ATOM 874 O O . PRO A 1 116 ? -5.278 -14.060 6.666 1.00 73.81 116 PRO A O 1
ATOM 877 N N . TYR A 1 117 ? -6.156 -12.276 7.702 1.00 77.94 117 TYR A N 1
ATOM 878 C CA . TYR A 1 117 ? -6.545 -11.577 6.471 1.00 77.94 117 TYR A CA 1
ATOM 879 C C . TYR A 1 117 ? -5.440 -10.675 5.918 1.00 77.94 117 TYR A C 1
ATOM 881 O O . TYR A 1 117 ? -5.517 -10.241 4.768 1.00 77.94 117 TYR A O 1
ATOM 889 N N . GLN A 1 118 ? -4.383 -10.429 6.691 1.00 81.44 118 GLN A N 1
ATOM 890 C CA . GLN A 1 118 ? -3.245 -9.625 6.265 1.00 81.44 118 GLN A CA 1
ATOM 891 C C . GLN A 1 118 ? -2.654 -10.053 4.908 1.00 81.44 118 GLN A C 1
ATOM 893 O O . GLN A 1 118 ? -2.559 -9.191 4.033 1.00 81.44 118 GLN A O 1
ATOM 898 N N . PRO A 1 119 ? -2.307 -11.331 4.649 1.00 82.38 119 PRO A N 1
ATOM 899 C CA . PRO A 1 119 ? -1.778 -11.727 3.342 1.00 82.38 119 PRO A CA 1
ATOM 900 C C . PRO A 1 119 ? -2.747 -11.430 2.189 1.00 82.38 119 PRO A C 1
ATOM 902 O O . PRO A 1 119 ? -2.295 -11.079 1.104 1.00 82.38 119 PRO A O 1
ATOM 905 N N . LEU A 1 120 ? -4.065 -11.485 2.412 1.00 84.50 120 LEU A N 1
ATOM 906 C CA . LEU A 1 120 ? -5.049 -11.148 1.378 1.00 84.50 120 LEU A CA 1
ATOM 907 C C . LEU A 1 120 ? -5.027 -9.659 1.030 1.00 84.50 120 LEU A C 1
ATOM 909 O O . LEU A 1 120 ? -5.109 -9.316 -0.146 1.00 84.50 120 LEU A O 1
ATOM 913 N N . VAL A 1 121 ? -4.866 -8.777 2.022 1.00 86.94 121 VAL A N 1
ATOM 914 C CA . VAL A 1 121 ? -4.721 -7.330 1.781 1.00 86.94 121 VAL A CA 1
ATOM 915 C C . VAL A 1 121 ? -3.468 -7.058 0.950 1.00 86.94 121 VAL A C 1
ATOM 917 O O . VAL A 1 121 ? -3.527 -6.327 -0.036 1.00 86.94 121 VAL A O 1
ATOM 920 N N . PHE A 1 122 ? -2.349 -7.698 1.294 1.00 86.75 122 PHE A N 1
ATOM 921 C CA . PHE A 1 122 ? -1.107 -7.593 0.527 1.00 86.75 122 PHE A CA 1
ATOM 922 C C . PHE A 1 122 ? -1.265 -8.096 -0.913 1.00 86.75 12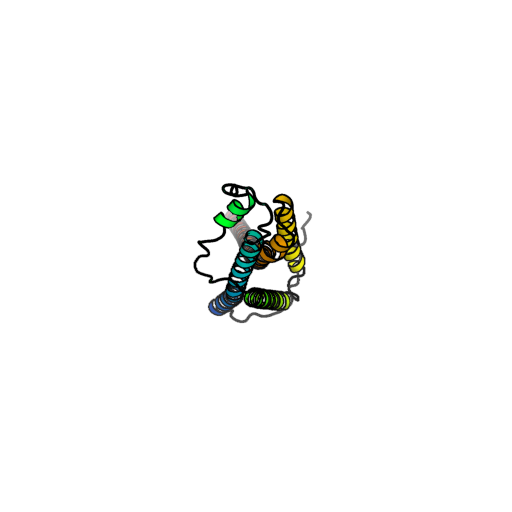2 PHE A C 1
ATOM 924 O O . PHE A 1 122 ? -0.857 -7.409 -1.848 1.00 86.75 122 PHE A O 1
ATOM 931 N N . MET A 1 123 ? -1.910 -9.249 -1.101 1.00 88.69 123 MET A N 1
ATOM 932 C CA . MET A 1 123 ? -2.185 -9.803 -2.428 1.00 88.69 123 MET A CA 1
ATOM 933 C C . MET A 1 123 ? -3.115 -8.908 -3.249 1.00 88.69 123 MET A C 1
ATOM 935 O O . MET A 1 123 ? -2.884 -8.739 -4.442 1.00 88.69 123 MET A O 1
ATOM 939 N N . ALA A 1 124 ? -4.127 -8.295 -2.630 1.00 90.19 124 ALA A N 1
ATOM 940 C CA . ALA A 1 124 ? -5.031 -7.375 -3.312 1.00 90.19 124 ALA A CA 1
ATOM 941 C C . ALA A 1 124 ? -4.290 -6.136 -3.836 1.00 90.19 124 ALA A C 1
ATOM 943 O O . ALA A 1 124 ? -4.469 -5.758 -4.993 1.00 90.19 124 ALA A O 1
ATOM 944 N N . TRP A 1 125 ? -3.411 -5.542 -3.024 1.00 92.00 125 TRP A N 1
ATOM 945 C CA . TRP A 1 125 ? -2.586 -4.407 -3.449 1.00 92.00 125 TRP A CA 1
ATOM 946 C C . TRP A 1 125 ? -1.550 -4.793 -4.510 1.00 92.00 125 TRP A C 1
ATOM 948 O O . TRP A 1 125 ? -1.365 -4.053 -5.475 1.00 92.00 125 TRP A O 1
ATOM 958 N N . ALA A 1 126 ? -0.915 -5.961 -4.382 1.00 89.56 126 ALA A N 1
ATOM 959 C CA . ALA A 1 126 ? 0.014 -6.468 -5.390 1.00 89.56 126 ALA A CA 1
ATOM 960 C C . ALA A 1 126 ? -0.688 -6.737 -6.733 1.00 89.56 126 ALA A C 1
ATOM 962 O O . ALA A 1 126 ? -0.196 -6.324 -7.783 1.00 89.56 126 ALA A O 1
ATOM 963 N N . ALA A 1 127 ? -1.866 -7.365 -6.702 1.00 91.06 127 ALA A N 1
ATOM 964 C CA . ALA A 1 127 ? -2.685 -7.594 -7.888 1.00 91.06 127 ALA A CA 1
ATOM 965 C C . ALA A 1 127 ? -3.140 -6.272 -8.517 1.00 91.06 127 ALA A C 1
ATOM 967 O O . ALA A 1 127 ? -3.059 -6.112 -9.730 1.00 91.06 127 ALA A O 1
ATOM 968 N N . TRP A 1 128 ? -3.554 -5.298 -7.702 1.00 92.50 128 TRP A N 1
ATOM 969 C CA . TRP A 1 128 ? -3.907 -3.960 -8.174 1.00 92.50 128 TRP A CA 1
ATOM 970 C C . TRP A 1 128 ? -2.736 -3.277 -8.893 1.00 92.50 128 TRP A C 1
ATOM 972 O O . TRP A 1 128 ? -2.912 -2.771 -10.001 1.00 92.50 128 TRP A O 1
ATOM 982 N N . ALA A 1 129 ? -1.530 -3.333 -8.319 1.00 89.56 129 ALA A N 1
ATOM 983 C CA . ALA A 1 129 ? -0.322 -2.796 -8.943 1.00 89.56 129 ALA A CA 1
ATOM 984 C C . ALA A 1 129 ? 0.007 -3.488 -10.272 1.00 89.56 129 ALA A C 1
ATOM 986 O O . ALA A 1 129 ? 0.339 -2.813 -11.245 1.00 89.56 129 ALA A O 1
ATOM 987 N N . ALA A 1 130 ? -0.134 -4.815 -10.334 1.00 88.19 130 ALA A N 1
ATOM 988 C CA . ALA A 1 130 ? 0.067 -5.580 -11.560 1.00 88.19 130 ALA A CA 1
ATOM 989 C C . ALA A 1 130 ? -0.964 -5.210 -12.638 1.00 88.19 130 ALA A C 1
ATOM 991 O O . ALA A 1 130 ? -0.586 -4.944 -13.776 1.00 88.19 130 ALA A O 1
ATOM 992 N N . CYS A 1 131 ? -2.248 -5.119 -12.283 1.00 89.31 131 CYS A N 1
ATOM 993 C CA . CYS A 1 131 ? -3.313 -4.720 -13.204 1.00 89.31 131 CYS A CA 1
ATOM 994 C C . CYS A 1 131 ? -3.095 -3.307 -13.756 1.00 89.31 131 CYS A C 1
ATOM 996 O O . CYS A 1 131 ? -3.251 -3.089 -14.955 1.00 89.31 131 CYS A O 1
ATOM 998 N N . ILE A 1 132 ? -2.701 -2.356 -12.904 1.00 86.50 132 ILE A N 1
ATOM 999 C CA . ILE A 1 132 ? -2.364 -0.991 -13.327 1.00 86.50 132 ILE A CA 1
ATOM 1000 C C . ILE A 1 132 ? -1.141 -0.989 -14.239 1.00 86.50 132 ILE A C 1
ATOM 1002 O O . ILE A 1 132 ? -1.170 -0.377 -15.303 1.00 86.50 132 ILE A O 1
ATOM 1006 N N . GLY A 1 133 ? -0.083 -1.696 -13.845 1.00 82.19 133 GLY A N 1
ATOM 1007 C CA . GLY A 1 133 ? 1.143 -1.808 -14.623 1.00 82.19 133 GLY A CA 1
ATOM 1008 C C . GLY A 1 133 ? 0.899 -2.360 -16.025 1.00 82.19 133 GLY A C 1
ATOM 1009 O O . GLY A 1 133 ? 1.321 -1.752 -17.005 1.00 82.19 133 GLY A O 1
ATOM 1010 N N . LEU A 1 134 ? 0.154 -3.462 -16.122 1.00 83.25 134 LEU A N 1
ATOM 1011 C CA . LEU A 1 134 ? -0.230 -4.071 -17.395 1.00 83.25 134 LEU A CA 1
ATOM 1012 C C . LEU A 1 134 ? -1.176 -3.172 -18.199 1.00 83.25 134 LEU A C 1
ATOM 1014 O O . LEU A 1 134 ? -0.999 -3.032 -19.406 1.00 83.25 134 LEU A O 1
ATOM 1018 N N . GLY A 1 135 ? -2.140 -2.521 -17.540 1.00 82.38 135 GLY A N 1
ATOM 1019 C CA . GLY A 1 135 ? -3.080 -1.602 -18.186 1.00 82.38 135 GLY A CA 1
ATOM 1020 C C . GLY A 1 135 ? -2.401 -0.389 -18.828 1.00 82.38 135 GLY A C 1
ATOM 1021 O O . GLY A 1 135 ? -2.865 0.097 -19.856 1.00 82.38 135 GLY A O 1
ATOM 1022 N N . PHE A 1 136 ? -1.277 0.063 -18.266 1.00 80.00 136 PHE A N 1
ATOM 1023 C CA . PHE A 1 136 ? -0.451 1.135 -18.830 1.00 80.00 136 PHE A CA 1
ATOM 1024 C C . PHE A 1 136 ? 0.692 0.642 -19.729 1.00 80.00 136 PHE A C 1
ATOM 1026 O O . PHE A 1 136 ? 1.460 1.468 -20.223 1.00 80.00 136 PHE A O 1
ATOM 1033 N N . GLY A 1 137 ? 0.819 -0.671 -19.954 1.00 77.12 137 GLY A N 1
ATOM 1034 C CA . GLY A 1 137 ? 1.890 -1.245 -20.774 1.00 77.12 137 GLY A CA 1
ATOM 1035 C C . GLY A 1 137 ? 3.291 -1.066 -20.177 1.00 77.12 137 GLY A C 1
ATOM 1036 O O . GLY A 1 137 ? 4.267 -0.961 -20.915 1.00 77.12 137 GLY A O 1
ATOM 1037 N N . CYS A 1 138 ? 3.406 -0.983 -18.849 1.00 79.56 138 CYS A N 1
ATOM 1038 C CA . CYS A 1 138 ? 4.692 -0.889 -18.163 1.00 79.56 138 CYS A CA 1
ATOM 1039 C C . CYS A 1 138 ? 5.496 -2.192 -18.303 1.00 79.56 138 CYS A C 1
ATOM 1041 O O . CYS A 1 138 ? 4.929 -3.286 -18.310 1.00 79.56 138 CYS A O 1
ATOM 1043 N N . SER A 1 139 ? 6.826 -2.080 -18.341 1.00 83.69 139 SER A N 1
ATOM 1044 C CA . SER A 1 139 ? 7.719 -3.238 -18.268 1.00 83.69 139 SER A CA 1
ATOM 1045 C C . SER A 1 139 ? 7.574 -3.963 -16.929 1.00 83.69 139 SER A C 1
ATOM 1047 O O . SER A 1 139 ? 7.206 -3.363 -15.914 1.00 83.69 139 SER A O 1
ATOM 1049 N N . ALA A 1 140 ? 7.888 -5.261 -16.908 1.00 83.31 140 ALA A N 1
ATOM 1050 C CA . ALA A 1 140 ? 7.851 -6.056 -15.681 1.00 83.31 140 ALA A CA 1
ATOM 1051 C C . ALA A 1 140 ? 8.749 -5.456 -14.583 1.00 83.31 140 ALA A C 1
ATOM 1053 O O . ALA A 1 140 ? 8.344 -5.413 -13.421 1.00 83.31 140 ALA A O 1
ATOM 1054 N N . ASP A 1 141 ? 9.906 -4.906 -14.962 1.00 84.44 141 ASP A N 1
ATOM 1055 C CA . ASP A 1 141 ? 10.826 -4.226 -14.048 1.00 84.44 141 ASP A CA 1
ATOM 1056 C C . ASP A 1 141 ? 10.182 -2.984 -13.427 1.00 84.44 141 ASP A C 1
ATOM 1058 O O . ASP A 1 141 ? 10.252 -2.791 -12.212 1.00 84.44 141 ASP A O 1
ATOM 1062 N N . MET A 1 142 ? 9.471 -2.176 -14.220 1.00 81.06 142 MET A N 1
ATOM 1063 C CA . MET A 1 142 ? 8.740 -1.008 -13.719 1.00 81.06 142 MET A CA 1
ATOM 1064 C C . MET A 1 142 ? 7.599 -1.404 -12.776 1.00 81.06 142 MET A C 1
ATOM 1066 O O . MET A 1 142 ? 7.362 -0.740 -11.765 1.00 81.06 142 MET A O 1
ATOM 1070 N N . VAL A 1 143 ? 6.896 -2.503 -13.061 1.00 85.56 143 VAL A N 1
ATOM 1071 C CA . VAL A 1 143 ? 5.855 -3.013 -12.159 1.00 85.56 143 VAL A CA 1
ATOM 1072 C C . VAL A 1 143 ? 6.470 -3.492 -10.845 1.00 85.56 143 VAL A C 1
ATOM 1074 O O . VAL A 1 143 ? 6.006 -3.101 -9.773 1.00 85.56 143 VAL A O 1
ATOM 1077 N N . MET A 1 144 ? 7.538 -4.287 -10.912 1.00 86.00 144 MET A N 1
ATOM 1078 C CA . MET A 1 144 ? 8.151 -4.918 -9.744 1.00 86.00 144 MET A CA 1
ATOM 1079 C C . MET A 1 144 ? 8.931 -3.933 -8.864 1.00 86.00 144 MET A C 1
ATOM 1081 O O . MET A 1 144 ? 8.863 -4.031 -7.642 1.00 86.00 144 MET A O 1
ATOM 1085 N N . LEU A 1 145 ? 9.664 -2.990 -9.457 1.00 83.38 145 LEU A N 1
ATOM 1086 C CA . LEU A 1 145 ? 10.537 -2.055 -8.733 1.00 83.38 145 LEU A CA 1
ATOM 1087 C C . LEU A 1 145 ? 9.908 -0.671 -8.550 1.00 83.38 145 LEU A C 1
ATOM 1089 O O . LEU A 1 145 ? 10.285 0.057 -7.633 1.00 83.38 145 LEU A O 1
ATOM 1093 N N . GLY A 1 146 ? 8.956 -0.302 -9.408 1.00 82.06 146 GLY A N 1
ATOM 1094 C CA . GLY A 1 146 ? 8.323 1.014 -9.406 1.00 82.06 146 GLY A CA 1
ATOM 1095 C C . GLY A 1 146 ? 6.926 1.038 -8.795 1.00 82.06 146 GLY A C 1
ATOM 1096 O O . GLY A 1 146 ? 6.600 1.999 -8.119 1.00 82.06 146 GLY A O 1
ATOM 1097 N N . LEU A 1 147 ? 6.086 0.015 -8.990 1.00 84.12 147 LEU A N 1
ATOM 1098 C CA . LEU A 1 147 ? 4.702 0.019 -8.478 1.00 84.12 147 LEU A CA 1
ATOM 1099 C C . LEU A 1 147 ? 4.522 -0.857 -7.237 1.00 84.12 147 LEU A C 1
ATOM 1101 O O . LEU A 1 147 ? 3.844 -0.460 -6.286 1.00 84.12 147 LEU A O 1
ATOM 1105 N N . LEU A 1 148 ? 5.138 -2.039 -7.226 1.00 87.31 148 LEU A N 1
ATOM 1106 C CA . LEU A 1 148 ? 4.972 -3.009 -6.149 1.00 87.31 148 LEU A CA 1
ATOM 1107 C C . LEU A 1 148 ? 5.425 -2.471 -4.777 1.00 87.31 148 LEU A C 1
ATOM 1109 O O . LEU A 1 148 ? 4.661 -2.633 -3.827 1.00 87.31 148 LEU A O 1
ATOM 1113 N N . PRO A 1 149 ? 6.570 -1.768 -4.627 1.00 85.62 149 PRO A N 1
ATOM 1114 C CA . PRO A 1 149 ? 6.980 -1.208 -3.336 1.00 85.62 149 PRO A CA 1
ATOM 1115 C C . PRO A 1 149 ? 5.938 -0.257 -2.735 1.00 85.62 149 PRO A C 1
ATOM 1117 O O . PRO A 1 149 ? 5.584 -0.370 -1.561 1.00 85.62 149 PRO A O 1
ATOM 1120 N N . TRP A 1 150 ? 5.360 0.611 -3.568 1.00 86.81 150 TRP A N 1
ATOM 1121 C CA . TRP A 1 150 ? 4.303 1.538 -3.165 1.00 86.81 150 TRP A CA 1
ATOM 1122 C C . TRP A 1 150 ? 3.019 0.825 -2.764 1.00 86.81 150 TRP A C 1
ATOM 1124 O O . TRP A 1 150 ? 2.405 1.179 -1.757 1.00 86.81 150 TRP A O 1
ATOM 1134 N N . ALA A 1 151 ? 2.631 -0.201 -3.519 1.00 89.69 151 ALA A N 1
ATOM 1135 C CA . ALA A 1 151 ? 1.464 -1.012 -3.206 1.00 89.69 151 ALA A CA 1
ATOM 1136 C C . ALA A 1 151 ? 1.622 -1.735 -1.861 1.00 89.69 151 ALA A C 1
ATOM 1138 O O . ALA A 1 151 ? 0.684 -1.784 -1.068 1.00 89.69 151 ALA A O 1
ATOM 1139 N N . LEU A 1 152 ? 2.825 -2.224 -1.556 1.00 86.62 152 LEU A N 1
ATOM 1140 C CA . LEU A 1 152 ? 3.138 -2.850 -0.273 1.00 86.62 152 LEU A CA 1
ATOM 1141 C C . LEU A 1 152 ? 3.101 -1.831 0.882 1.00 86.62 152 LEU A C 1
ATOM 1143 O O . LEU A 1 152 ? 2.538 -2.127 1.937 1.00 86.62 152 LEU A O 1
ATOM 1147 N N . CYS A 1 153 ? 3.606 -0.608 0.686 1.00 86.19 153 CYS A N 1
ATOM 1148 C CA . CYS A 1 153 ? 3.445 0.474 1.666 1.00 86.19 153 CYS A CA 1
ATOM 1149 C C . CYS A 1 153 ? 1.964 0.835 1.893 1.00 86.19 153 CYS A C 1
ATOM 1151 O O . CYS A 1 153 ? 1.534 1.002 3.038 1.00 86.19 153 CYS A O 1
ATOM 1153 N N . ALA A 1 154 ? 1.165 0.907 0.825 1.00 87.06 154 ALA A N 1
ATOM 1154 C CA . ALA A 1 154 ? -0.274 1.150 0.910 1.00 87.06 154 ALA A CA 1
ATOM 1155 C C . ALA A 1 154 ? -1.018 -0.003 1.609 1.00 87.06 154 ALA A C 1
ATOM 1157 O O . ALA A 1 154 ? -1.951 0.240 2.379 1.00 87.06 154 ALA A O 1
ATOM 1158 N N . ALA A 1 155 ? -0.576 -1.250 1.423 1.00 87.50 155 ALA A N 1
ATOM 1159 C CA . ALA A 1 155 ? -1.105 -2.414 2.129 1.00 87.50 155 ALA A CA 1
ATOM 1160 C C . ALA A 1 155 ? -0.889 -2.311 3.646 1.00 87.50 155 ALA A C 1
ATOM 1162 O O . ALA A 1 155 ? -1.835 -2.489 4.415 1.00 87.50 155 ALA A O 1
ATOM 1163 N N . VAL A 1 156 ? 0.320 -1.942 4.083 1.00 85.31 156 VAL A N 1
ATOM 1164 C CA . VAL A 1 156 ? 0.625 -1.712 5.507 1.00 85.31 156 VAL A CA 1
ATOM 1165 C C . VAL A 1 156 ? -0.265 -0.606 6.084 1.00 85.31 156 VAL A C 1
ATOM 1167 O O . VAL A 1 156 ? -0.883 -0.783 7.139 1.00 85.31 156 VAL A O 1
ATOM 1170 N N . LEU A 1 157 ? -0.378 0.523 5.377 1.00 85.44 157 LEU A N 1
ATOM 1171 C CA . LEU A 1 157 ? -1.161 1.670 5.835 1.00 85.44 157 LEU A CA 1
ATOM 1172 C C . LEU A 1 157 ? -2.666 1.360 5.891 1.00 85.44 157 LEU A C 1
ATOM 1174 O O . LEU A 1 157 ? -3.336 1.697 6.867 1.00 85.44 157 LEU A O 1
ATOM 1178 N N . SER A 1 158 ? -3.196 0.690 4.867 1.00 83.81 158 SER A N 1
ATOM 1179 C CA . SER A 1 158 ? -4.611 0.308 4.797 1.00 83.81 158 SER A CA 1
ATOM 1180 C C . SER A 1 158 ? -4.978 -0.762 5.822 1.00 83.81 158 SER A C 1
ATOM 1182 O O . SER A 1 158 ? -6.032 -0.644 6.443 1.00 83.81 158 SER A O 1
ATOM 1184 N N . SER A 1 159 ? -4.104 -1.741 6.085 1.00 82.44 159 SER A N 1
ATOM 1185 C CA . SER A 1 159 ? -4.296 -2.699 7.182 1.00 82.44 159 SER A CA 1
ATOM 1186 C C . SER A 1 159 ? -4.376 -1.969 8.526 1.00 82.44 159 SER A C 1
ATOM 1188 O O . SER A 1 159 ? -5.321 -2.168 9.293 1.00 82.44 159 SER A O 1
ATOM 1190 N N . TYR A 1 160 ? -3.451 -1.039 8.789 1.00 78.38 160 TYR A N 1
ATOM 1191 C CA . TYR A 1 160 ? -3.471 -0.247 10.017 1.00 78.38 160 TYR A CA 1
ATOM 1192 C C . TYR A 1 160 ? -4.766 0.571 10.171 1.00 78.38 160 TYR A C 1
ATOM 1194 O O . TYR A 1 160 ? -5.441 0.486 11.204 1.00 78.38 160 TYR A O 1
ATOM 1202 N N . LEU A 1 161 ? -5.137 1.336 9.139 1.00 81.56 161 LEU A N 1
ATOM 1203 C CA . LEU A 1 161 ? -6.351 2.153 9.143 1.00 81.56 161 LEU A CA 1
ATOM 1204 C C . LEU A 1 161 ? -7.614 1.295 9.252 1.00 81.56 161 LEU A C 1
ATOM 1206 O O . LEU A 1 161 ? -8.536 1.679 9.968 1.00 81.56 161 LEU A O 1
ATOM 1210 N N . GLY A 1 162 ? -7.635 0.127 8.609 1.00 81.25 162 GLY A N 1
ATOM 1211 C CA . GLY A 1 162 ? -8.721 -0.842 8.692 1.00 81.25 162 GLY A CA 1
ATOM 1212 C C . GLY A 1 162 ? -8.946 -1.315 10.125 1.00 81.25 162 GLY A C 1
ATOM 1213 O O . GLY A 1 162 ? -10.056 -1.194 10.643 1.00 81.25 162 GLY A O 1
ATOM 1214 N N . HIS A 1 163 ? -7.894 -1.752 10.822 1.00 79.88 163 HIS A N 1
ATOM 1215 C CA . HIS A 1 163 ? -8.019 -2.144 12.230 1.00 79.88 163 HIS A CA 1
ATOM 1216 C C . HIS A 1 163 ? -8.447 -0.983 13.130 1.00 79.88 163 HIS A C 1
ATOM 1218 O O . HIS A 1 163 ? -9.302 -1.164 13.999 1.00 79.88 163 HIS A O 1
ATOM 1224 N N . ALA A 1 164 ? -7.891 0.213 12.921 1.00 78.25 164 ALA A N 1
ATOM 1225 C CA . ALA A 1 164 ? -8.269 1.392 13.695 1.00 78.25 164 ALA A CA 1
ATOM 1226 C C . ALA A 1 164 ? -9.740 1.780 13.461 1.00 78.25 164 ALA A C 1
ATOM 1228 O O . ALA A 1 164 ? -10.455 2.112 14.410 1.00 78.25 164 ALA A O 1
ATOM 1229 N N . ALA A 1 165 ? -10.209 1.707 12.214 1.00 79.69 165 ALA A N 1
ATOM 1230 C CA . ALA A 1 165 ? -11.588 1.987 11.841 1.00 79.69 165 ALA A CA 1
ATOM 1231 C C . ALA A 1 165 ? -12.548 0.952 12.434 1.00 79.69 165 ALA A C 1
ATOM 1233 O O . ALA A 1 165 ? -13.534 1.338 13.058 1.00 79.69 165 ALA A O 1
ATOM 1234 N N . VAL A 1 166 ? -12.231 -0.343 12.323 1.00 82.38 166 VAL A N 1
ATOM 1235 C CA . VAL A 1 166 ? -13.036 -1.426 12.907 1.00 82.38 166 VAL A CA 1
ATOM 1236 C C . VAL A 1 166 ? -13.109 -1.289 14.427 1.00 82.38 166 VAL A C 1
ATOM 1238 O O . VAL A 1 166 ? -14.202 -1.342 14.988 1.00 82.38 166 VAL A O 1
ATOM 1241 N N . ALA A 1 167 ? -11.988 -1.025 15.103 1.00 81.00 167 ALA A N 1
ATOM 1242 C CA . ALA A 1 167 ? -11.972 -0.820 16.551 1.00 81.00 167 ALA A CA 1
ATOM 1243 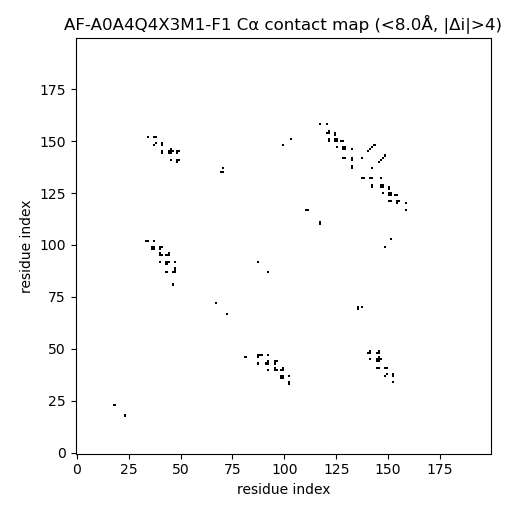C C . ALA A 1 167 ? -12.842 0.379 16.972 1.00 81.00 167 ALA A C 1
ATOM 1245 O O . ALA A 1 167 ? -13.642 0.276 17.906 1.00 81.00 167 ALA A O 1
ATOM 1246 N N . ARG A 1 168 ? -12.741 1.507 16.254 1.00 80.00 168 ARG A N 1
ATOM 1247 C CA . ARG A 1 168 ? -13.579 2.693 16.501 1.00 80.00 168 ARG A CA 1
ATOM 1248 C C . ARG A 1 168 ? -15.054 2.420 16.231 1.00 80.00 168 ARG A C 1
ATOM 1250 O O . ARG A 1 168 ? -15.898 2.853 17.013 1.00 80.00 168 ARG A O 1
ATOM 1257 N N . TRP A 1 169 ? -15.362 1.702 15.156 1.00 80.88 169 TRP A N 1
ATOM 1258 C CA . TRP A 1 169 ? -16.727 1.358 14.780 1.00 80.88 169 TRP A CA 1
ATOM 1259 C C . TRP A 1 169 ? -17.377 0.437 15.814 1.00 80.88 169 TRP A C 1
ATOM 1261 O O . TRP A 1 169 ? -18.481 0.722 16.275 1.00 80.88 169 TRP A O 1
ATOM 1271 N N . LEU A 1 170 ? -16.666 -0.600 16.266 1.00 81.50 170 LEU A N 1
ATOM 1272 C CA . LEU A 1 170 ? -17.131 -1.481 17.339 1.00 81.50 170 LEU A CA 1
ATOM 1273 C C . LEU A 1 170 ? -17.342 -0.712 18.651 1.00 81.50 170 LEU A C 1
ATOM 1275 O O . LEU A 1 170 ? -18.373 -0.889 19.300 1.00 81.50 170 LEU A O 1
ATOM 1279 N N . ALA A 1 171 ? -16.433 0.200 19.012 1.00 80.62 171 ALA A N 1
ATOM 1280 C CA . ALA A 1 171 ? -16.587 1.046 20.197 1.00 80.62 171 ALA A CA 1
ATOM 1281 C C . ALA A 1 171 ? -17.787 2.009 20.094 1.00 80.62 171 ALA A C 1
ATOM 1283 O O . ALA A 1 171 ? -18.498 2.232 21.076 1.00 80.62 171 ALA A O 1
ATOM 1284 N N . ALA A 1 172 ? -18.040 2.585 18.915 1.00 78.75 172 ALA A N 1
ATOM 1285 C CA . ALA A 1 172 ? -19.216 3.420 18.671 1.00 78.75 172 ALA A CA 1
ATOM 1286 C C . ALA A 1 172 ? -20.514 2.600 18.744 1.00 78.75 172 ALA A C 1
ATOM 1288 O O . ALA A 1 172 ? -21.481 3.026 19.378 1.00 78.75 172 ALA A O 1
ATOM 1289 N N . ARG A 1 173 ? -20.518 1.394 18.162 1.00 83.56 173 ARG A N 1
ATOM 1290 C CA . ARG A 1 173 ? -21.667 0.483 18.191 1.00 83.56 173 ARG A CA 1
ATOM 1291 C C . ARG A 1 173 ? -21.989 0.022 19.612 1.00 83.56 173 ARG A C 1
AT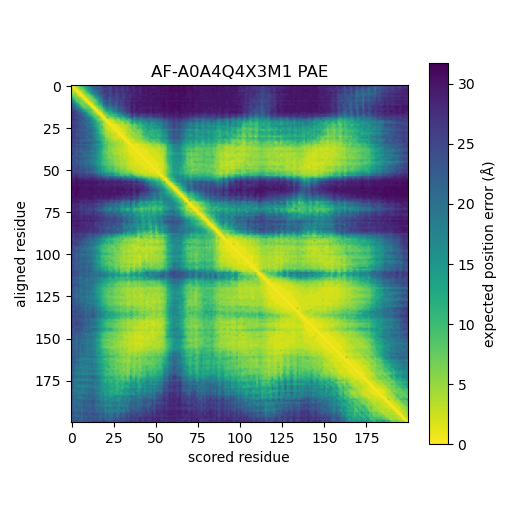OM 1293 O O . ARG A 1 173 ? -23.161 -0.004 19.982 1.00 83.56 173 ARG A O 1
ATOM 1300 N N . ARG A 1 174 ? -20.964 -0.270 20.421 1.00 81.88 174 ARG A N 1
ATOM 1301 C CA . ARG A 1 174 ? -21.121 -0.609 21.841 1.00 81.88 174 ARG A CA 1
ATOM 1302 C C . ARG A 1 174 ? -21.777 0.531 22.621 1.00 81.88 174 ARG A C 1
ATOM 1304 O O . ARG A 1 174 ? -22.782 0.297 23.280 1.00 81.88 174 ARG A O 1
ATOM 1311 N N . ARG A 1 175 ? -21.276 1.764 22.470 1.00 79.44 175 ARG A N 1
ATOM 1312 C CA . ARG A 1 175 ? -21.855 2.950 23.129 1.00 79.44 175 ARG A CA 1
ATOM 1313 C C . ARG A 1 175 ? -23.312 3.180 22.746 1.00 79.44 175 ARG A C 1
ATOM 1315 O O . ARG A 1 175 ? -24.129 3.477 23.613 1.00 79.44 175 ARG A O 1
ATOM 1322 N N . LYS A 1 176 ? -23.653 2.999 21.465 1.00 81.06 176 LYS A N 1
ATOM 1323 C CA . LYS A 1 176 ? -25.044 3.087 21.006 1.00 81.06 176 LYS A CA 1
ATOM 1324 C C . LYS A 1 176 ? -25.924 2.042 21.701 1.00 81.06 176 LYS A C 1
ATOM 1326 O O . LYS A 1 176 ? -26.979 2.394 22.205 1.00 81.06 176 LYS A O 1
ATOM 1331 N N . CYS A 1 177 ? -25.468 0.792 21.793 1.00 78.25 177 CYS A N 1
ATOM 1332 C CA . CYS A 1 177 ? -26.216 -0.278 22.457 1.00 78.25 177 CYS A CA 1
ATOM 1333 C C . CYS A 1 177 ? -26.396 -0.039 23.967 1.00 78.25 177 CYS A C 1
ATOM 1335 O O . CYS A 1 177 ? -27.475 -0.285 24.496 1.00 78.25 177 CYS A O 1
ATOM 1337 N N . GLU A 1 178 ? -25.363 0.459 24.655 1.00 80.50 178 GLU A N 1
ATOM 1338 C CA . GLU A 1 178 ? -25.440 0.818 26.079 1.00 80.50 178 GLU A CA 1
ATOM 1339 C C . GLU A 1 178 ? -26.419 1.979 26.309 1.00 80.50 178 GLU A C 1
ATOM 1341 O O . GLU A 1 178 ? -27.215 1.936 27.243 1.00 80.50 178 GLU A O 1
ATOM 1346 N N . THR A 1 179 ? -26.426 2.978 25.420 1.00 80.19 179 THR A N 1
ATOM 1347 C CA . THR A 1 179 ? -27.338 4.130 25.520 1.00 80.19 179 THR A CA 1
ATOM 1348 C C . THR A 1 179 ? -28.795 3.710 25.317 1.00 80.19 179 THR A C 1
ATOM 1350 O O . THR A 1 179 ? -29.650 4.095 26.109 1.00 80.19 179 THR A O 1
ATOM 1353 N N . GLU A 1 180 ? -29.077 2.877 24.310 1.00 84.56 180 GLU A N 1
ATOM 1354 C CA . GLU A 1 180 ? -30.416 2.310 24.073 1.00 84.56 180 GLU A CA 1
ATOM 1355 C C . GLU A 1 180 ? -30.893 1.470 25.273 1.00 84.56 180 GLU A C 1
ATOM 1357 O O . GLU A 1 180 ? -32.040 1.590 25.701 1.00 84.56 180 GLU A O 1
ATOM 1362 N N . ALA A 1 181 ? -30.007 0.663 25.872 1.00 78.06 181 ALA A N 1
ATOM 1363 C CA . ALA A 1 181 ? -30.338 -0.140 27.049 1.00 78.06 181 ALA A CA 1
ATOM 1364 C C . ALA A 1 181 ? -30.673 0.720 28.282 1.00 78.06 181 ALA A C 1
ATOM 1366 O O . ALA A 1 181 ? -31.642 0.429 28.984 1.00 78.06 181 ALA A O 1
ATOM 1367 N N . VAL A 1 182 ? -29.911 1.794 28.529 1.00 82.38 182 VAL A N 1
ATOM 1368 C CA . VAL A 1 182 ? -30.177 2.741 29.628 1.00 82.38 182 VAL A CA 1
ATOM 1369 C C . VAL A 1 182 ? -31.504 3.471 29.417 1.00 82.38 182 VAL A C 1
ATOM 1371 O O . VAL A 1 182 ? -32.271 3.629 30.365 1.00 82.38 182 VAL A O 1
ATOM 1374 N N . LEU A 1 183 ? -31.806 3.881 28.182 1.00 82.75 183 LEU A N 1
ATOM 1375 C CA . LEU A 1 183 ? -33.038 4.601 27.851 1.00 82.75 183 LEU A CA 1
ATOM 1376 C C . LEU A 1 183 ? -34.279 3.713 28.042 1.00 82.75 183 LEU A C 1
ATOM 1378 O O . LEU A 1 183 ? -35.281 4.170 28.590 1.00 82.75 183 LEU A O 1
ATOM 1382 N N . LEU A 1 184 ? -34.190 2.428 27.678 1.00 82.62 184 LEU A N 1
ATOM 1383 C CA . LEU A 1 184 ? -35.248 1.448 27.944 1.00 82.62 184 LEU A CA 1
ATOM 1384 C C . LEU A 1 184 ? -35.473 1.225 29.448 1.00 82.62 184 LEU A C 1
ATOM 1386 O O . LEU A 1 184 ? -36.623 1.211 29.880 1.00 82.62 184 LEU A O 1
ATOM 1390 N N . LEU A 1 185 ? -34.402 1.107 30.241 1.00 77.00 185 LEU A N 1
ATOM 1391 C CA . LEU A 1 185 ? -34.476 0.965 31.703 1.00 77.00 185 LEU A CA 1
ATOM 1392 C C . LEU A 1 185 ? -35.136 2.182 32.372 1.00 77.00 185 LEU A C 1
ATOM 1394 O O . LEU A 1 185 ? -36.072 2.027 33.158 1.00 77.00 185 LEU A O 1
ATOM 1398 N N . LEU A 1 186 ? -34.714 3.395 32.001 1.00 80.56 186 LEU A N 1
ATOM 1399 C CA . LEU A 1 186 ? -35.328 4.635 32.489 1.00 80.56 186 LEU A CA 1
ATOM 1400 C C . LEU A 1 186 ? -36.805 4.742 32.088 1.00 80.56 186 LEU A C 1
ATOM 1402 O O . LEU A 1 186 ? -37.638 5.121 32.908 1.00 80.56 186 LEU A O 1
ATOM 1406 N N . GLY A 1 1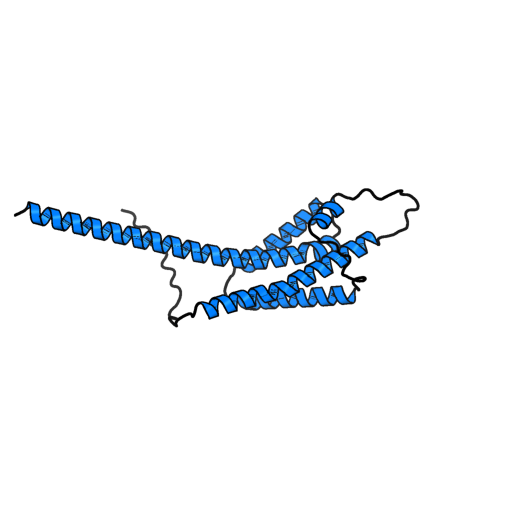87 ? -37.145 4.376 30.849 1.00 76.50 187 GLY A N 1
ATOM 1407 C CA . GLY A 1 187 ? -38.530 4.350 30.383 1.00 76.50 187 GLY A CA 1
ATOM 1408 C C . GLY A 1 187 ? -39.402 3.402 31.209 1.00 76.50 187 GLY A C 1
ATOM 1409 O O . GLY A 1 187 ? -40.508 3.771 31.603 1.00 76.50 187 GLY A O 1
ATOM 1410 N N . THR A 1 188 ? -38.896 2.208 31.535 1.00 77.12 188 THR A N 1
ATOM 1411 C CA . THR A 1 188 ? -39.628 1.252 32.378 1.00 77.12 188 THR A CA 1
ATOM 1412 C C . THR A 1 188 ? -39.806 1.735 33.815 1.00 77.12 188 THR A C 1
ATOM 1414 O O . THR A 1 188 ? -40.895 1.572 34.364 1.00 77.12 188 THR A O 1
ATOM 1417 N N . ASP A 1 189 ? -38.799 2.387 34.401 1.00 73.12 189 ASP A N 1
ATOM 1418 C CA . ASP A 1 189 ? -38.886 2.917 35.766 1.00 73.12 189 ASP A CA 1
ATOM 1419 C C . ASP A 1 189 ? -39.880 4.078 35.874 1.00 73.12 189 ASP A C 1
ATOM 1421 O O . ASP A 1 189 ? -40.655 4.138 36.833 1.00 73.12 189 ASP A O 1
ATOM 1425 N N . ILE A 1 190 ? -39.915 4.967 34.876 1.00 73.56 190 ILE A N 1
ATOM 1426 C CA . ILE A 1 190 ? -40.871 6.084 34.823 1.00 73.56 190 ILE A CA 1
ATOM 1427 C C . ILE A 1 190 ? -42.303 5.555 34.681 1.00 73.56 190 ILE A C 1
ATOM 1429 O O . ILE A 1 190 ? -43.208 6.004 35.388 1.00 73.56 190 ILE A O 1
ATOM 1433 N N . ILE A 1 191 ? -42.528 4.565 33.812 1.00 71.38 191 ILE A N 1
ATOM 1434 C CA . ILE A 1 191 ? -43.859 3.965 33.641 1.00 71.38 191 ILE A CA 1
ATOM 1435 C C . ILE A 1 191 ? -44.296 3.271 34.939 1.00 71.38 191 ILE A C 1
ATOM 1437 O O . ILE A 1 191 ? -45.411 3.499 35.409 1.00 71.38 191 ILE A O 1
ATOM 1441 N N . ALA A 1 192 ? -43.406 2.499 35.569 1.00 67.50 192 ALA A N 1
ATOM 1442 C CA . ALA A 1 192 ? -43.699 1.804 36.820 1.00 67.50 192 ALA A CA 1
ATOM 1443 C C . ALA A 1 192 ? -44.016 2.773 37.974 1.00 67.50 192 ALA A C 1
ATOM 1445 O O . ALA A 1 192 ? -44.973 2.554 38.723 1.00 67.50 192 ALA A O 1
ATOM 1446 N N . THR A 1 193 ? -43.265 3.872 38.103 1.00 70.69 193 THR A N 1
ATOM 1447 C CA . THR A 1 193 ? -43.529 4.900 39.126 1.00 70.69 193 THR A CA 1
ATOM 1448 C C . THR A 1 193 ? -44.837 5.645 38.877 1.00 70.69 193 THR A C 1
ATOM 1450 O O . THR A 1 193 ? -45.593 5.841 39.826 1.00 70.69 193 THR A O 1
ATOM 1453 N N . THR A 1 194 ? -45.165 5.961 37.622 1.00 71.44 194 THR A N 1
ATOM 1454 C CA . THR A 1 194 ? -46.418 6.653 37.265 1.00 71.44 194 THR A CA 1
ATOM 1455 C C . THR A 1 194 ? -47.653 5.775 37.505 1.00 71.44 194 THR A C 1
ATOM 1457 O O . THR A 1 194 ? -48.673 6.248 38.000 1.00 71.44 194 THR A O 1
ATOM 1460 N N . THR A 1 195 ? -47.572 4.468 37.224 1.00 66.12 195 THR A N 1
ATOM 1461 C CA . THR A 1 195 ? -48.679 3.537 37.525 1.00 66.12 195 THR A CA 1
ATOM 1462 C C . THR A 1 195 ? -48.907 3.338 39.022 1.00 66.12 195 THR A C 1
ATOM 1464 O O . THR A 1 195 ? -50.031 3.075 39.439 1.00 66.12 195 THR A O 1
ATOM 1467 N N . ARG A 1 196 ? -47.858 3.486 39.843 1.00 63.91 196 ARG A N 1
ATOM 1468 C CA . ARG A 1 196 ? -47.949 3.325 41.299 1.00 63.91 196 ARG A CA 1
ATOM 1469 C C . ARG A 1 196 ? -48.582 4.545 41.976 1.00 63.91 196 ARG A C 1
ATOM 1471 O O . ARG A 1 196 ? -49.280 4.366 42.965 1.00 63.91 196 ARG A O 1
ATOM 1478 N N . THR A 1 197 ? -48.377 5.751 41.448 1.00 64.69 197 THR A N 1
ATOM 1479 C CA . THR A 1 197 ? -48.998 6.985 41.963 1.00 64.69 197 THR A CA 1
ATOM 1480 C C . THR A 1 197 ? -50.429 7.203 41.477 1.00 64.69 197 THR A C 1
ATOM 1482 O O . THR A 1 197 ? -51.194 7.871 42.157 1.00 64.69 197 THR A O 1
ATOM 1485 N N . ALA A 1 198 ? -50.822 6.633 40.334 1.00 60.25 198 ALA A N 1
ATOM 1486 C CA . ALA A 1 198 ? -52.206 6.696 39.848 1.00 60.25 198 ALA A CA 1
ATOM 1487 C C . ALA A 1 198 ? -53.157 5.692 40.536 1.00 60.25 198 ALA A C 1
ATOM 1489 O O . ALA A 1 198 ? -54.366 5.757 40.332 1.00 60.25 198 ALA A O 1
ATOM 1490 N N . ALA A 1 199 ? -52.618 4.745 41.312 1.00 56.69 199 ALA A N 1
ATOM 1491 C CA . ALA A 1 199 ? -53.373 3.697 42.002 1.00 56.69 199 ALA A CA 1
ATOM 1492 C C . ALA A 1 199 ? -53.647 3.998 43.492 1.00 56.69 199 ALA A C 1
ATOM 1494 O O . ALA A 1 199 ? -54.199 3.145 44.188 1.00 56.69 199 ALA A O 1
ATOM 1495 N N . THR A 1 200 ? -53.249 5.177 43.977 1.00 49.12 200 THR A N 1
ATOM 1496 C CA . THR A 1 200 ? -53.512 5.697 45.333 1.00 49.12 200 THR A CA 1
ATOM 1497 C C . THR A 1 200 ? -54.488 6.854 45.273 1.00 49.12 200 THR A C 1
ATOM 1499 O O . THR A 1 200 ? -55.422 6.871 46.101 1.00 49.12 200 THR A O 1
#

Foldseek 3Di:
DDDDDDPPPPPDDDDPDDPPVVNVVVVVVVLVVLLVLLVVLLLLLQVQVVVVVVVPDPPDPDDDDDDCAPVNVVVVVVDDPPPPDDRRDPVNNVVSVVSNVVSLCVLCVVCVVPDPCLVVLLVVLLVVLVCVCVVSVHDPSCSVRNRSSVSSSVSSVCVVVVVVVVVVVVVVVVVVVVVVVVVVVVVVVVVVVVVVVVVD

Radius of gyration: 27.2 Å; Cα contacts (8 Å, |Δi|>4): 91; chains: 1; bounding box: 78×32×81 Å

pLDDT: mean 70.88, std 15.88, range [27.14, 92.5]

Solvent-accessible surface area (backbone atoms only — not comparable to full-atom values): 11649 Å² total; per-residue (Å²): 139,84,80,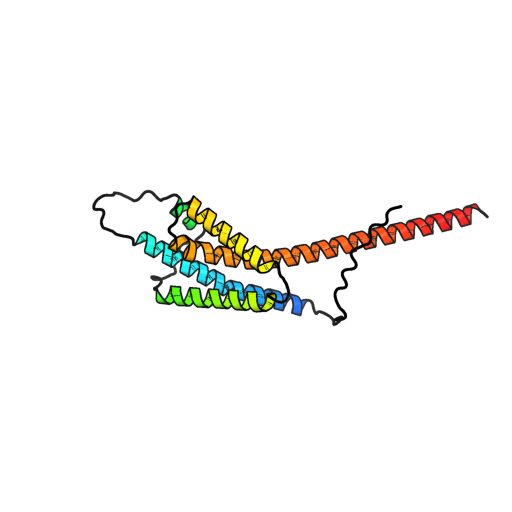79,77,75,84,82,75,80,75,74,78,86,81,93,64,88,77,54,69,64,59,58,50,51,52,52,50,53,60,52,54,53,44,52,61,34,51,51,24,27,51,50,27,27,54,38,46,54,50,53,63,70,65,49,83,91,80,64,99,76,73,84,75,80,74,82,46,76,63,56,55,61,50,56,78,73,47,77,82,71,85,83,60,80,78,73,46,74,66,57,38,52,51,26,53,51,51,32,51,49,45,51,49,54,53,47,64,76,37,65,89,77,44,90,59,53,67,55,47,43,50,51,29,44,50,48,30,48,52,51,25,57,74,66,68,51,53,71,63,42,27,61,41,43,34,33,46,52,24,52,54,49,28,57,52,48,53,52,50,47,53,54,48,52,54,50,49,53,53,51,53,49,52,50,53,54,51,54,52,50,52,52,51,53,52,51,51,53,53,54,53,54,57,59,65,74,74,111

Sequence (200 aa):
MYRDPCPLLVLSGGEDCNRDPRSAVLKVVSELAELIPAILCSFVSTAYVLRVEQAGPLDSDDAVFPPLTHRDRFFAGALPHLDFLPKPSGGLMLGSCLVLGCCLSSYTHRRGGRDPYQPLVFMAWAAWAACIGLGFGCSADMVMLGLLPWALCAAVLSSYLGHAAVARWLAARRRKCETEAVLLLLGTDIIATTTRTAAT